Protein AF-A0A495Z8D2-F1 (afdb_monomer_lite)

pLDDT: mean 77.95, std 25.89, range [22.19, 98.75]

Sequence (315 aa):
MNFSSALFRLKMKTNKKCVVMKPLTLNQTEFQRWKRLFLSPSILSGFIIVLLIGSSGCADGIDDIVSLIGGGADSMEVDNKLNEPLIIVHNSCLVPLDPSEAEILADRSLRLKSDELLFDPKERDEHIEEIERILPLIREAYPEIANIPVGRTRTLGQLTLFLEPGLYQTLAEILSTEEEFVTLKTGNAEFDELNSRLKLQGIALNSPPSILTFANLCFPEWVNIDAASDAYSAVEGVQYVDSTVIGDGPDIVTTKEGGRWFFIFRDAWGDCPAGCISQKLFFFTVTGDEVQQIAEDTASTLSPFQKLLLTRPWW

Radius of gyration: 25.75 Å; chains: 1; bounding box: 58×66×82 Å

Foldseek 3Di:
DDDDDDDDDDDDDDDDDDDDDDDDDDDPVNVVVVVVVPPDPPDDDDDDDDDDDDDDDDDDDDDDDDDDDDDDPDDPPPPPPLPDFQKAFEADQPDDPDDDQQLQQLLQQVVLVDLDQFADVVSSVVSSVVCVLAVVLVCVVPVVLVPQGADDFFDFQKKKFFFAPLQLVLVCVQNVDPDRMGRDDSVQPLVSSLCSVQSFHYKYWDDDVDPTTMIMIGGDRRGSVVSSQVSQCPGPGTPHMDRGDQWAAWHKHWYDDPQKIKIKTKHADDPTSVQGPDIDIWIWMDHPSDIDTDDPVRLCPDPRSVSRCVSDDND

Structure (mmCIF, N/CA/C/O backbone):
data_AF-A0A495Z8D2-F1
#
_entry.id   AF-A0A495Z8D2-F1
#
loop_
_atom_site.group_PDB
_atom_site.id
_atom_site.type_symbol
_atom_site.label_atom_id
_atom_site.label_alt_id
_atom_site.label_comp_id
_atom_site.label_asym_id
_atom_site.label_entity_id
_atom_site.label_seq_id
_atom_site.pdbx_PDB_ins_code
_atom_site.Cartn_x
_atom_site.Cartn_y
_atom_site.Cartn_z
_atom_site.occupancy
_atom_site.B_iso_or_equiv
_atom_site.auth_seq_id
_atom_site.auth_comp_id
_atom_site.auth_asym_id
_atom_site.auth_atom_id
_atom_site.pdbx_PDB_model_num
ATOM 1 N N . MET A 1 1 ? 21.242 5.322 55.609 1.00 37.00 1 MET A N 1
ATOM 2 C CA . MET A 1 1 ? 20.034 4.904 54.868 1.00 37.00 1 MET A CA 1
ATOM 3 C C . MET A 1 1 ? 20.410 3.672 54.066 1.00 37.00 1 MET A C 1
ATOM 5 O O . MET A 1 1 ? 21.205 3.789 53.146 1.00 37.00 1 MET A O 1
ATOM 9 N N . ASN A 1 2 ? 19.955 2.496 54.498 1.00 22.84 2 ASN A N 1
ATOM 10 C CA . ASN A 1 2 ? 20.259 1.222 53.844 1.00 22.84 2 ASN A CA 1
ATOM 11 C C . ASN A 1 2 ? 19.185 0.951 52.788 1.00 22.84 2 ASN A C 1
ATOM 13 O O . ASN A 1 2 ? 18.011 0.864 53.138 1.00 22.84 2 ASN A O 1
ATOM 17 N N . PHE A 1 3 ? 19.578 0.809 51.522 1.00 23.64 3 PHE A N 1
ATOM 18 C CA . PHE A 1 3 ? 18.699 0.279 50.483 1.00 23.64 3 PHE A CA 1
ATOM 19 C C . PHE A 1 3 ? 18.791 -1.248 50.495 1.00 23.64 3 PHE A C 1
ATOM 21 O O . PHE A 1 3 ? 19.859 -1.820 50.286 1.00 23.64 3 PHE A O 1
ATOM 28 N N . SER A 1 4 ? 17.664 -1.896 50.781 1.00 22.39 4 SER A N 1
ATOM 29 C CA . SER A 1 4 ? 17.474 -3.334 50.616 1.00 22.39 4 SER A CA 1
ATOM 30 C C . SER A 1 4 ? 17.016 -3.594 49.182 1.00 22.39 4 SER A C 1
ATOM 32 O O . SER A 1 4 ? 16.031 -3.011 48.732 1.00 22.39 4 SER A O 1
ATOM 34 N N . SER A 1 5 ? 17.745 -4.433 48.451 1.00 23.44 5 SER A N 1
ATOM 35 C CA . SER A 1 5 ? 17.349 -4.936 47.138 1.00 23.44 5 SER A CA 1
ATOM 36 C C . SER A 1 5 ? 16.430 -6.148 47.312 1.00 23.44 5 SER A C 1
ATOM 38 O O . SER A 1 5 ? 16.835 -7.190 47.825 1.00 23.44 5 SER A O 1
ATOM 40 N N . ALA A 1 6 ? 15.174 -6.012 46.886 1.00 24.00 6 ALA A N 1
ATOM 41 C CA . ALA A 1 6 ? 14.235 -7.122 46.802 1.00 24.00 6 ALA A CA 1
ATOM 42 C C . ALA A 1 6 ? 14.493 -7.921 45.514 1.00 24.00 6 ALA A C 1
ATOM 44 O O . ALA A 1 6 ? 14.474 -7.373 44.414 1.00 24.00 6 ALA A O 1
ATOM 45 N N . LEU A 1 7 ? 14.739 -9.224 45.657 1.00 22.89 7 LEU A N 1
ATOM 46 C CA . LEU A 1 7 ? 14.900 -10.163 44.551 1.00 22.89 7 LEU A CA 1
ATOM 47 C C . LEU A 1 7 ? 13.543 -10.838 44.283 1.00 22.89 7 LEU A C 1
ATOM 49 O O . LEU A 1 7 ? 13.096 -11.661 45.083 1.00 22.89 7 LEU A O 1
ATOM 53 N N . PHE A 1 8 ? 12.876 -10.507 43.178 1.00 22.27 8 PHE A N 1
ATOM 54 C CA . PHE A 1 8 ? 11.666 -11.217 42.749 1.00 22.27 8 PHE A CA 1
ATOM 55 C C . PHE A 1 8 ? 12.042 -12.531 42.043 1.00 22.27 8 PHE A C 1
ATOM 57 O O . PHE A 1 8 ? 12.828 -12.542 41.098 1.00 22.27 8 PHE A O 1
ATOM 64 N N . ARG A 1 9 ? 11.471 -13.657 42.494 1.00 22.34 9 ARG A N 1
ATOM 65 C CA . ARG A 1 9 ? 11.524 -14.955 41.798 1.00 22.34 9 ARG A CA 1
ATOM 66 C C . ARG A 1 9 ? 10.250 -15.137 40.974 1.00 22.34 9 ARG A C 1
ATOM 68 O O . ARG A 1 9 ? 9.207 -15.460 41.533 1.00 22.34 9 ARG A O 1
ATOM 75 N N . LEU A 1 10 ? 10.351 -15.013 39.654 1.00 22.19 10 LEU A N 1
ATOM 76 C CA . LEU A 1 10 ? 9.333 -15.511 38.726 1.00 22.19 10 LEU A CA 1
ATOM 77 C C . LEU A 1 10 ? 9.517 -17.024 38.542 1.00 22.19 10 LEU A C 1
ATOM 79 O O . LEU A 1 10 ? 10.569 -17.490 38.106 1.00 22.19 10 LEU A O 1
ATOM 83 N N . LYS A 1 11 ? 8.497 -17.808 38.905 1.00 22.81 11 LYS A N 1
ATOM 84 C CA . LYS A 1 11 ? 8.417 -19.246 38.608 1.00 22.81 11 LYS A CA 1
ATOM 85 C C . LYS A 1 11 ? 7.660 -19.407 37.290 1.00 22.81 11 LYS A C 1
ATOM 87 O O . LYS A 1 11 ? 6.435 -19.407 37.291 1.00 22.81 11 LYS A O 1
ATOM 92 N N . MET A 1 12 ? 8.375 -19.565 36.179 1.00 25.12 12 MET A N 1
ATOM 93 C CA . MET A 1 12 ? 7.763 -20.022 34.929 1.00 25.12 12 MET A CA 1
ATOM 94 C C . MET A 1 12 ? 7.802 -21.552 34.866 1.00 25.12 12 MET A C 1
ATOM 96 O O . MET A 1 12 ? 8.858 -22.164 35.022 1.00 25.12 12 MET A O 1
ATOM 100 N N . LYS A 1 13 ? 6.636 -22.177 34.669 1.00 27.64 13 LYS A N 1
ATOM 101 C CA . LYS A 1 13 ? 6.520 -23.584 34.263 1.00 27.64 13 LYS A CA 1
ATOM 102 C C . LYS A 1 13 ? 6.704 -23.631 32.748 1.00 27.64 13 LYS A C 1
ATOM 104 O O . LYS A 1 13 ? 5.806 -23.220 32.026 1.00 27.64 13 LYS A O 1
ATOM 109 N N . THR A 1 14 ? 7.831 -24.144 32.271 1.00 34.56 14 THR A N 1
ATOM 110 C CA . THR A 1 14 ? 8.022 -24.442 30.847 1.00 34.56 14 THR A CA 1
ATOM 111 C C . THR A 1 14 ? 7.906 -25.945 30.605 1.00 34.56 14 THR A C 1
ATOM 113 O O . THR A 1 14 ? 8.492 -26.763 31.317 1.00 34.56 14 THR A O 1
ATOM 116 N N . ASN A 1 15 ? 7.100 -26.311 29.604 1.00 34.69 15 ASN A N 1
ATOM 117 C CA . ASN A 1 15 ? 7.062 -27.659 29.049 1.00 34.69 15 ASN A CA 1
ATOM 118 C C . ASN A 1 15 ? 8.381 -27.939 28.314 1.00 34.69 15 ASN A C 1
ATOM 120 O O . ASN A 1 15 ? 8.938 -27.077 27.637 1.00 34.69 15 ASN A O 1
ATOM 124 N N . LYS A 1 16 ? 8.897 -29.154 28.502 1.00 40.50 16 LYS A N 1
ATOM 125 C CA . LYS A 1 16 ? 10.238 -29.602 28.113 1.00 40.50 16 LYS A CA 1
ATOM 126 C C . LYS A 1 16 ? 10.494 -29.503 26.600 1.00 40.50 16 LYS A C 1
ATOM 128 O O . LYS A 1 16 ? 10.004 -30.348 25.862 1.00 40.50 16 LYS A O 1
ATOM 133 N N . LYS A 1 17 ? 11.363 -28.579 26.178 1.00 30.78 17 LYS A N 1
ATOM 134 C CA . LYS A 1 17 ? 12.329 -28.735 25.069 1.00 30.78 17 LYS A CA 1
ATOM 135 C C . LYS A 1 17 ? 13.547 -27.849 25.372 1.00 30.78 17 LYS A C 1
ATOM 137 O O . LYS A 1 17 ? 13.403 -26.641 25.523 1.00 30.78 17 LYS A O 1
ATOM 142 N N . CYS A 1 18 ? 14.734 -28.444 25.502 1.00 27.34 18 CYS A N 1
ATOM 143 C CA . CYS A 1 18 ? 15.992 -27.705 25.643 1.00 27.34 18 CYS A CA 1
ATOM 144 C C . CYS A 1 18 ? 16.534 -27.365 24.251 1.00 27.34 18 CYS A C 1
ATOM 146 O O . CYS A 1 18 ? 16.861 -28.270 23.488 1.00 27.34 18 CYS A O 1
ATOM 148 N N . VAL A 1 19 ? 16.661 -26.076 23.935 1.00 30.12 19 VAL A N 1
ATOM 149 C CA . VAL A 1 19 ? 17.438 -25.597 22.784 1.00 30.12 19 VAL A CA 1
ATOM 150 C C . VAL A 1 19 ? 18.835 -25.250 23.293 1.00 30.12 19 VAL A C 1
ATOM 152 O O . VAL A 1 19 ? 18.991 -24.360 24.128 1.00 30.12 19 VAL A O 1
ATOM 155 N N . VAL A 1 20 ? 19.857 -25.969 22.827 1.00 27.53 20 VAL A N 1
ATOM 156 C CA . VAL A 1 20 ? 21.259 -25.639 23.114 1.00 27.53 20 VAL A CA 1
ATOM 157 C C . VAL A 1 20 ? 21.688 -24.543 22.140 1.00 27.53 20 VAL A C 1
ATOM 159 O O . VAL A 1 20 ? 21.965 -24.819 20.976 1.00 27.53 20 VAL A O 1
ATOM 162 N N . MET A 1 21 ? 21.734 -23.293 22.600 1.00 27.78 21 MET A N 1
ATOM 163 C CA . MET A 1 21 ? 22.354 -22.207 21.837 1.00 27.78 21 MET A CA 1
ATOM 164 C C . MET A 1 21 ? 23.869 -22.199 22.068 1.00 27.78 21 MET A C 1
ATOM 166 O O . MET A 1 21 ? 24.335 -22.321 23.203 1.00 27.78 21 MET A O 1
ATOM 170 N N . LYS A 1 22 ? 24.649 -22.057 20.987 1.00 27.56 22 LYS A N 1
ATOM 171 C CA . LYS A 1 22 ? 26.105 -21.866 21.069 1.00 27.56 22 LYS A CA 1
ATOM 172 C C . LYS A 1 22 ? 26.412 -20.560 21.821 1.00 27.56 22 LYS A C 1
ATOM 174 O O . LYS A 1 22 ? 25.799 -19.541 21.508 1.00 27.56 22 LYS A O 1
ATOM 179 N N . PRO A 1 23 ? 27.364 -20.549 22.770 1.00 32.12 23 PRO A N 1
ATOM 180 C CA . PRO A 1 23 ? 27.757 -19.320 23.445 1.00 32.12 23 PRO A CA 1
ATOM 181 C C . PRO A 1 23 ? 28.446 -18.370 22.458 1.00 32.12 23 PRO A C 1
ATOM 183 O O . PRO A 1 23 ? 29.453 -18.718 21.843 1.00 32.12 23 PRO A O 1
ATOM 186 N N . LEU A 1 24 ? 27.910 -17.155 22.332 1.00 33.00 24 LEU A N 1
ATOM 187 C CA . LEU A 1 24 ? 28.601 -16.028 21.712 1.00 33.00 24 LEU A CA 1
ATOM 188 C C . LEU A 1 24 ? 29.707 -15.559 22.664 1.00 33.00 24 LEU A C 1
ATOM 190 O O . LEU A 1 24 ? 29.443 -14.961 23.706 1.00 33.00 24 LEU A O 1
ATOM 194 N N . THR A 1 25 ? 30.961 -15.835 22.319 1.00 40.16 25 THR A N 1
ATOM 195 C CA . THR A 1 25 ? 32.118 -15.234 22.987 1.00 40.16 25 THR A CA 1
ATOM 196 C C . THR A 1 25 ? 32.330 -13.822 22.447 1.00 40.16 25 THR A C 1
ATOM 198 O O . THR A 1 25 ? 33.011 -13.643 21.441 1.00 40.16 25 THR A O 1
ATOM 201 N N . LEU A 1 26 ? 31.752 -12.820 23.110 1.00 44.72 26 LEU A N 1
ATOM 202 C CA . LEU A 1 26 ? 32.136 -11.419 22.916 1.00 44.72 26 LEU A CA 1
ATOM 203 C C . LEU A 1 26 ? 33.509 -11.192 23.552 1.00 44.72 26 LEU A C 1
ATOM 205 O O . LEU A 1 26 ? 33.718 -11.517 24.726 1.00 44.72 26 LEU A O 1
ATOM 209 N N . ASN A 1 27 ? 34.453 -10.633 22.794 1.00 60.81 27 ASN A N 1
ATOM 210 C CA . ASN A 1 27 ? 35.755 -10.297 23.360 1.00 60.81 27 ASN A CA 1
ATOM 211 C C . ASN A 1 27 ? 35.640 -9.049 24.264 1.00 60.81 27 ASN A C 1
ATOM 213 O O . ASN A 1 27 ? 34.723 -8.230 24.152 1.00 60.81 27 ASN A O 1
ATOM 217 N N . GLN A 1 28 ? 36.596 -8.893 25.180 1.00 49.34 28 GLN A N 1
ATOM 218 C CA . GLN A 1 28 ? 36.589 -7.842 26.203 1.00 49.34 28 GLN A CA 1
ATOM 219 C C . GLN A 1 28 ? 36.556 -6.413 25.618 1.00 49.34 28 GLN A C 1
ATOM 221 O O . GLN A 1 28 ? 36.071 -5.488 26.268 1.00 49.34 28 GLN A O 1
ATOM 226 N N . THR A 1 29 ? 37.031 -6.225 24.386 1.00 55.78 29 THR A N 1
ATOM 227 C CA . THR A 1 29 ? 37.024 -4.961 23.641 1.00 55.78 29 THR A CA 1
ATOM 228 C C . THR A 1 29 ? 35.629 -4.614 23.114 1.00 55.78 29 THR A C 1
ATOM 230 O O . THR A 1 29 ? 35.218 -3.456 23.207 1.00 55.78 29 THR A O 1
ATOM 233 N N . GLU A 1 30 ? 34.859 -5.596 22.638 1.00 54.97 30 GLU A N 1
ATOM 234 C CA . GLU A 1 30 ? 33.468 -5.384 22.211 1.00 54.97 30 GLU A CA 1
ATOM 235 C C . GLU A 1 30 ? 32.569 -5.050 23.404 1.00 54.97 30 GLU A C 1
ATOM 237 O O . GLU A 1 30 ? 31.782 -4.104 23.340 1.00 54.97 30 GLU A O 1
ATOM 242 N N . PHE A 1 31 ? 32.774 -5.718 24.543 1.00 62.16 31 PHE A N 1
ATOM 243 C CA . PHE A 1 31 ? 32.059 -5.407 25.783 1.00 62.16 31 PHE A CA 1
ATOM 244 C C . PHE A 1 31 ? 32.270 -3.950 26.239 1.00 62.16 31 PHE A C 1
ATOM 246 O O . PHE A 1 31 ? 31.323 -3.268 26.638 1.00 62.16 31 PHE A O 1
ATOM 253 N N . GLN A 1 32 ? 33.497 -3.425 26.133 1.00 57.28 32 GLN A N 1
ATOM 254 C CA . GLN A 1 32 ? 33.785 -2.027 26.484 1.00 57.28 32 GLN A CA 1
ATOM 255 C C . GLN A 1 32 ? 33.214 -1.021 25.473 1.00 57.28 32 GLN A C 1
ATOM 257 O O . GLN A 1 32 ? 32.899 0.108 25.856 1.00 57.28 32 GLN A O 1
ATOM 262 N N . ARG A 1 33 ? 33.042 -1.414 24.203 1.00 57.81 33 ARG A N 1
ATOM 263 C CA . ARG A 1 33 ? 32.404 -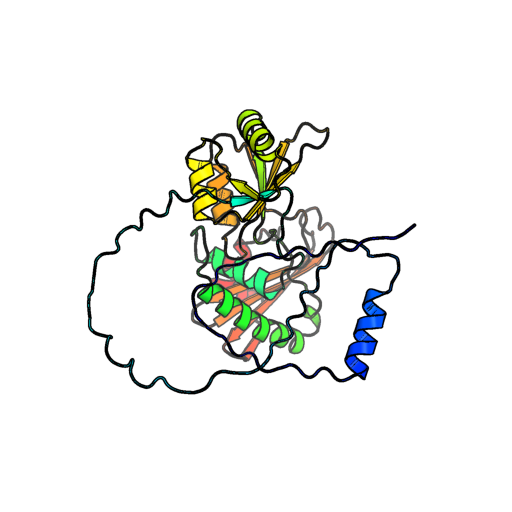0.581 23.170 1.00 57.81 33 ARG A CA 1
ATOM 264 C C . ARG A 1 33 ? 30.912 -0.397 23.455 1.00 57.81 33 ARG A C 1
ATOM 266 O O . ARG A 1 33 ? 30.430 0.733 23.446 1.00 57.81 33 ARG A O 1
ATOM 273 N N . TRP A 1 34 ? 30.221 -1.476 23.818 1.00 58.34 34 TRP A N 1
ATOM 274 C CA . TRP A 1 34 ? 28.813 -1.436 24.225 1.00 58.34 34 TRP A CA 1
ATOM 275 C C . TRP A 1 34 ? 28.598 -0.652 25.524 1.00 58.34 34 TRP A C 1
ATOM 277 O O . TRP A 1 34 ? 27.671 0.148 25.623 1.00 58.34 34 TRP A O 1
ATOM 287 N N . LYS A 1 35 ? 29.516 -0.772 26.491 1.00 52.06 35 LYS A N 1
ATOM 288 C CA . LYS A 1 35 ? 29.447 -0.025 27.757 1.00 52.06 35 LYS A CA 1
ATOM 289 C C . LYS A 1 35 ? 29.498 1.501 27.576 1.00 52.06 35 LYS A C 1
ATOM 291 O O . LYS A 1 35 ? 28.941 2.221 28.399 1.00 52.06 35 LYS A O 1
ATOM 296 N N . ARG A 1 36 ? 30.136 2.007 26.510 1.00 52.50 36 ARG A N 1
ATOM 297 C CA . ARG A 1 36 ? 30.161 3.450 26.193 1.00 52.50 36 ARG A CA 1
ATOM 298 C C . ARG A 1 36 ? 28.886 3.948 25.515 1.00 52.50 36 ARG A C 1
ATOM 300 O O . ARG A 1 36 ? 28.553 5.112 25.693 1.00 52.50 36 ARG A O 1
ATOM 307 N N . LEU A 1 37 ? 28.174 3.091 24.782 1.00 48.84 37 LEU A N 1
ATOM 308 C CA . LEU A 1 37 ? 26.916 3.458 24.120 1.00 48.84 37 LEU A CA 1
ATOM 309 C C . LEU A 1 37 ? 25.755 3.627 25.114 1.00 48.84 37 LEU A C 1
ATOM 311 O O . LEU A 1 37 ? 24.866 4.434 24.874 1.00 48.84 37 LEU A O 1
ATOM 315 N N . PHE A 1 38 ? 25.801 2.945 26.264 1.00 46.81 38 PHE A N 1
ATOM 316 C CA . PHE A 1 38 ? 24.709 2.934 27.249 1.00 46.81 38 PHE A CA 1
ATOM 317 C C . PHE A 1 38 ? 24.912 3.828 28.484 1.00 46.81 38 PHE A C 1
ATOM 319 O O . PHE A 1 38 ? 24.114 3.776 29.414 1.00 46.81 38 PHE A O 1
ATOM 326 N N . LEU A 1 39 ? 25.962 4.655 28.519 1.00 41.16 39 LEU A N 1
ATOM 327 C CA . LEU A 1 39 ? 26.225 5.590 29.628 1.00 41.16 39 LEU A CA 1
ATOM 328 C C . LEU A 1 39 ? 26.112 7.068 29.214 1.00 41.16 39 LEU A C 1
ATOM 330 O O . LEU A 1 39 ? 26.679 7.940 29.870 1.00 41.16 39 LEU A O 1
ATOM 334 N N . SER A 1 40 ? 25.359 7.367 28.150 1.00 38.91 40 SER A N 1
ATOM 335 C CA . SER A 1 40 ? 24.891 8.733 27.895 1.00 38.91 40 SER A CA 1
ATOM 336 C C . SER A 1 40 ? 23.769 9.076 28.892 1.00 38.91 40 SER A C 1
ATOM 338 O O . SER A 1 40 ? 22.781 8.343 28.947 1.00 38.91 40 SER A O 1
ATOM 340 N N . PRO A 1 41 ? 23.870 10.163 29.678 1.00 36.53 41 PRO A N 1
ATOM 341 C CA . PRO A 1 41 ? 22.924 10.480 30.754 1.00 36.53 41 PRO A CA 1
ATOM 342 C C . PRO A 1 41 ? 21.531 10.951 30.281 1.00 36.53 41 PRO A C 1
ATOM 344 O O . PRO A 1 41 ? 20.758 11.456 31.089 1.00 36.53 41 PRO A O 1
ATOM 347 N N . SER A 1 42 ? 21.186 10.788 29.000 1.00 40.88 42 SER A N 1
ATOM 348 C CA . SER A 1 42 ? 19.938 11.296 28.408 1.00 40.88 42 SER A CA 1
ATOM 349 C C . SER A 1 42 ? 18.889 10.227 28.081 1.00 40.88 42 SER A C 1
ATOM 351 O O . SER A 1 42 ? 17.808 10.585 27.631 1.00 40.88 42 SER A O 1
ATOM 353 N N . ILE A 1 43 ? 19.170 8.934 28.276 1.00 43.59 43 ILE A N 1
ATOM 354 C CA . ILE A 1 43 ? 18.219 7.857 27.953 1.00 43.59 43 ILE A CA 1
ATOM 355 C C . ILE A 1 43 ? 18.165 6.887 29.132 1.00 43.59 43 ILE A C 1
ATOM 357 O O . ILE A 1 43 ? 18.946 5.945 29.233 1.00 43.59 43 ILE A O 1
ATOM 361 N N . LEU A 1 44 ? 17.248 7.150 30.059 1.00 35.97 44 LEU A N 1
ATOM 362 C CA . LEU A 1 44 ? 16.908 6.243 31.152 1.00 35.97 44 LEU A CA 1
ATOM 363 C C . LEU A 1 44 ? 15.400 6.008 31.113 1.00 35.97 44 LEU A C 1
ATOM 365 O O . LEU A 1 44 ? 14.615 6.632 31.820 1.00 35.97 44 LEU A O 1
ATOM 369 N N . SER A 1 45 ? 14.998 5.098 30.232 1.00 31.92 45 SER A N 1
ATOM 370 C CA . SER A 1 45 ? 13.677 4.476 30.244 1.00 31.92 45 SER A CA 1
ATOM 371 C C . SER A 1 45 ? 13.854 3.008 29.854 1.00 31.92 45 SER A C 1
ATOM 373 O O . SER A 1 45 ? 14.228 2.700 28.731 1.00 31.92 45 SER A O 1
ATOM 375 N N . GLY A 1 46 ? 13.692 2.138 30.854 1.00 36.47 46 GLY A N 1
ATOM 376 C CA . GLY A 1 46 ? 13.414 0.700 30.770 1.00 36.47 46 GLY A CA 1
ATOM 377 C C . GLY A 1 46 ? 14.102 -0.141 29.691 1.00 36.47 46 GLY A C 1
ATOM 378 O O . GLY A 1 46 ? 13.483 -0.457 28.687 1.00 36.47 46 GLY A O 1
ATOM 379 N N . PHE A 1 47 ? 15.294 -0.671 29.978 1.00 29.02 47 PHE A N 1
ATOM 380 C CA . PHE A 1 47 ? 15.750 -1.923 29.360 1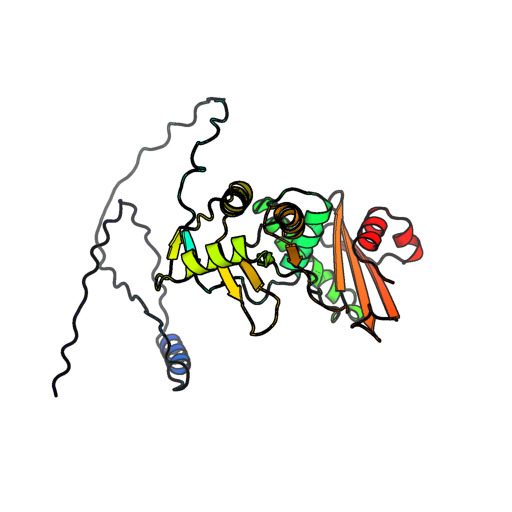.00 29.02 47 PHE A CA 1
ATOM 381 C C . PHE A 1 47 ? 16.148 -2.919 30.452 1.00 29.02 47 PHE A C 1
ATOM 383 O O . PHE A 1 47 ? 17.115 -2.711 31.186 1.00 29.02 47 PHE A O 1
ATOM 390 N N . ILE A 1 48 ? 15.388 -4.010 30.572 1.00 33.69 48 ILE A N 1
ATOM 391 C CA . ILE A 1 48 ? 15.743 -5.164 31.403 1.00 33.69 48 ILE A CA 1
ATOM 392 C C . ILE A 1 48 ? 16.617 -6.085 30.548 1.00 33.69 48 ILE A C 1
ATOM 394 O O . ILE A 1 48 ? 16.127 -6.772 29.657 1.00 33.69 48 ILE A O 1
ATOM 398 N N . ILE A 1 49 ? 17.923 -6.113 30.821 1.00 33.97 49 ILE A N 1
ATOM 399 C CA . ILE A 1 49 ? 18.828 -7.118 30.251 1.00 33.97 49 ILE A CA 1
ATOM 400 C C . ILE A 1 49 ? 18.736 -8.376 31.121 1.00 33.97 49 ILE A C 1
ATOM 402 O O . ILE A 1 49 ? 19.214 -8.392 32.257 1.00 33.97 49 ILE A O 1
ATOM 406 N N . VAL A 1 50 ? 18.130 -9.441 30.593 1.00 31.12 50 VAL A N 1
ATOM 407 C CA . VAL A 1 50 ? 18.122 -10.762 31.238 1.00 31.12 50 VAL A CA 1
ATOM 408 C C . VAL A 1 50 ? 19.401 -11.504 30.851 1.00 31.12 50 VAL A C 1
ATOM 410 O O . VAL A 1 50 ? 19.549 -11.977 29.728 1.00 31.12 50 VAL A O 1
ATOM 413 N N . LEU A 1 51 ? 20.340 -11.607 31.791 1.00 27.70 51 LEU A N 1
ATOM 414 C CA . LEU A 1 51 ? 21.579 -12.367 31.628 1.00 27.70 51 LEU A CA 1
ATOM 415 C C . LEU A 1 51 ? 21.366 -13.793 32.165 1.00 27.70 51 LEU A C 1
ATOM 417 O O . LEU A 1 51 ? 21.284 -14.002 33.375 1.00 27.70 51 LEU A O 1
ATOM 421 N N . LEU A 1 52 ? 21.249 -14.779 31.271 1.00 29.70 52 LEU A N 1
ATOM 422 C CA . LEU A 1 52 ? 21.154 -16.197 31.636 1.00 29.70 52 LEU A CA 1
ATOM 423 C C . LEU A 1 52 ? 22.557 -16.813 31.700 1.00 29.70 52 LEU A C 1
ATOM 425 O O . LEU A 1 52 ? 23.216 -16.993 30.680 1.00 29.70 52 LEU A O 1
ATOM 429 N N . ILE A 1 53 ? 23.007 -17.161 32.906 1.00 32.91 53 ILE A N 1
ATOM 430 C CA . ILE A 1 53 ? 24.215 -17.967 33.124 1.00 32.91 53 ILE A CA 1
ATOM 431 C C . ILE A 1 53 ? 23.769 -19.430 33.218 1.00 32.91 53 ILE A C 1
ATOM 433 O O . ILE A 1 53 ? 23.172 -19.837 34.213 1.00 32.91 53 ILE A O 1
ATOM 437 N N . GLY A 1 54 ? 24.015 -20.215 32.167 1.00 31.19 54 GLY A N 1
ATOM 438 C CA . GLY A 1 54 ? 23.723 -21.649 32.146 1.00 31.19 54 GLY A CA 1
ATOM 439 C C . GLY A 1 54 ? 24.883 -22.472 32.709 1.00 31.19 54 GLY A C 1
ATOM 440 O O . GLY A 1 54 ? 25.991 -22.416 32.181 1.00 31.19 54 GLY A O 1
ATOM 441 N N . SER A 1 55 ? 24.630 -23.260 33.756 1.00 32.84 55 SER A N 1
ATOM 442 C CA . SER A 1 55 ? 25.517 -24.343 34.202 1.00 32.84 55 SER A CA 1
ATOM 443 C C . SER A 1 55 ? 25.244 -25.613 33.392 1.00 32.84 55 SER A C 1
ATOM 445 O O . SER A 1 55 ? 24.090 -26.013 33.236 1.00 32.84 55 SER A O 1
ATOM 447 N N . SER A 1 56 ? 26.302 -26.238 32.881 1.00 31.58 56 SER A N 1
ATOM 448 C CA . SER A 1 56 ? 26.267 -27.423 32.026 1.00 31.58 56 SER A CA 1
ATOM 449 C C . SER A 1 56 ? 25.984 -28.713 32.801 1.00 31.58 56 SER A C 1
ATOM 451 O O . SER A 1 56 ? 26.565 -28.970 33.853 1.00 31.58 56 SER A O 1
ATOM 453 N N . GLY A 1 57 ? 25.130 -29.561 32.229 1.00 36.97 57 GLY A N 1
ATOM 454 C CA . GLY A 1 57 ? 24.969 -30.951 32.642 1.00 36.97 57 GLY A CA 1
ATOM 455 C C . GLY A 1 57 ? 23.671 -31.552 32.119 1.00 36.97 57 GLY A C 1
ATOM 456 O O . GLY A 1 57 ? 22.616 -31.227 32.644 1.00 36.97 57 GLY A O 1
ATOM 457 N N . CYS A 1 58 ? 23.762 -32.394 31.085 1.00 33.56 58 CYS A N 1
ATOM 458 C CA . CYS A 1 58 ? 22.948 -33.603 30.893 1.00 33.56 58 CYS A CA 1
ATOM 459 C C . CYS A 1 58 ? 23.428 -34.352 29.640 1.00 33.56 58 CYS A C 1
ATOM 461 O O . CYS A 1 58 ? 23.634 -33.749 28.588 1.00 33.56 58 CYS A O 1
ATOM 463 N N . ALA A 1 59 ? 23.625 -35.655 29.813 1.00 37.66 59 ALA A N 1
ATOM 464 C CA . ALA A 1 59 ? 24.106 -36.622 28.839 1.00 37.66 59 ALA A CA 1
ATOM 465 C C . ALA A 1 59 ? 22.944 -37.408 28.194 1.00 37.66 59 ALA A C 1
ATOM 467 O O . ALA A 1 59 ? 21.880 -37.536 28.797 1.00 37.66 59 ALA A O 1
ATOM 468 N N . ASP A 1 60 ? 23.237 -37.916 26.995 1.00 37.81 60 ASP A N 1
ATOM 469 C CA . ASP A 1 60 ? 22.770 -39.122 26.293 1.00 37.81 60 ASP A CA 1
ATOM 470 C C . ASP A 1 60 ? 21.274 -39.403 26.032 1.00 37.81 60 ASP A C 1
ATOM 472 O O . ASP A 1 60 ? 20.481 -39.658 26.935 1.00 37.81 60 ASP A O 1
ATOM 476 N N . GLY A 1 61 ? 20.971 -39.539 24.728 1.00 35.94 61 GLY A N 1
ATOM 477 C CA . GLY A 1 61 ? 20.173 -40.647 24.181 1.00 35.94 61 GLY A CA 1
ATOM 478 C C . GLY A 1 61 ? 18.789 -40.305 23.625 1.00 35.94 61 GLY A C 1
ATOM 479 O O . GLY A 1 61 ? 1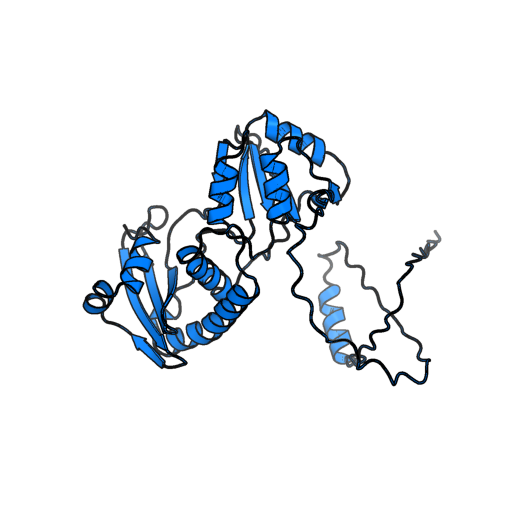7.843 -40.266 24.402 1.00 35.94 61 GLY A O 1
ATOM 480 N N . ILE A 1 62 ? 18.654 -40.173 22.293 1.00 31.50 62 ILE A N 1
ATOM 481 C CA . ILE A 1 62 ? 17.414 -40.473 21.539 1.00 31.50 62 ILE A CA 1
ATOM 482 C C . ILE A 1 62 ? 17.796 -40.967 20.129 1.00 31.50 62 ILE A C 1
ATOM 484 O O . ILE A 1 62 ? 18.076 -40.160 19.246 1.00 31.50 62 ILE A O 1
ATOM 488 N N . ASP A 1 63 ? 17.779 -42.288 19.947 1.00 36.75 63 ASP A N 1
ATOM 489 C CA . ASP A 1 63 ? 17.375 -42.931 18.690 1.00 36.75 63 ASP A CA 1
ATOM 490 C C . ASP A 1 63 ? 15.860 -43.224 18.783 1.00 36.75 63 ASP A C 1
ATOM 492 O O . ASP A 1 63 ? 15.314 -43.283 19.885 1.00 36.75 63 ASP A O 1
ATOM 496 N N . ASP A 1 64 ? 15.206 -43.410 17.634 1.00 38.28 64 ASP A N 1
ATOM 497 C CA . ASP A 1 64 ? 13.785 -43.763 17.425 1.00 38.28 64 ASP A CA 1
ATOM 498 C C . ASP A 1 64 ? 12.734 -42.645 17.501 1.00 38.28 64 ASP A C 1
ATOM 500 O O . ASP A 1 64 ? 11.978 -42.588 18.462 1.00 38.28 64 ASP A O 1
ATOM 504 N N . ILE A 1 65 ? 12.571 -41.863 16.417 1.00 32.28 65 ILE A N 1
ATOM 505 C CA . ILE A 1 65 ? 11.243 -41.481 15.869 1.00 32.28 65 ILE A CA 1
ATOM 506 C C . ILE A 1 65 ? 11.363 -41.269 14.341 1.00 32.28 65 ILE A C 1
ATOM 508 O O . ILE A 1 65 ? 11.451 -40.140 13.863 1.00 32.28 65 ILE A O 1
ATOM 512 N N . VAL A 1 66 ? 11.349 -42.349 13.551 1.00 35.81 66 VAL A N 1
ATOM 513 C CA . VAL A 1 66 ? 11.068 -42.297 12.098 1.00 35.81 66 VAL A CA 1
ATOM 514 C C . VAL A 1 66 ? 10.093 -43.419 11.746 1.00 35.81 66 VAL A C 1
ATOM 516 O O . VAL A 1 66 ? 10.464 -44.454 11.207 1.00 35.81 66 VAL A O 1
ATOM 519 N N . SER A 1 67 ? 8.821 -43.216 12.078 1.00 36.75 67 SER A N 1
ATOM 520 C CA . SER A 1 67 ? 7.705 -43.960 11.486 1.00 36.75 67 SER A CA 1
ATOM 521 C C . SER A 1 67 ? 6.401 -43.266 11.865 1.00 36.75 67 SER A C 1
ATOM 523 O O . SER A 1 67 ? 5.879 -43.545 12.937 1.00 36.75 67 SER A O 1
ATOM 525 N N . LEU A 1 68 ? 5.919 -42.329 11.042 1.00 32.22 68 LEU A N 1
ATOM 526 C CA . LEU A 1 68 ? 4.516 -41.872 10.995 1.00 32.22 68 LEU A CA 1
ATOM 527 C C . LEU A 1 68 ? 4.369 -40.790 9.909 1.00 32.22 68 LEU A C 1
ATOM 529 O O . LEU A 1 68 ? 4.140 -39.620 10.188 1.00 32.22 68 LEU A O 1
ATOM 533 N N . ILE A 1 69 ? 4.528 -41.186 8.644 1.00 33.31 69 ILE A N 1
ATOM 534 C CA . ILE A 1 69 ? 3.961 -40.440 7.513 1.00 33.31 69 ILE A CA 1
ATOM 535 C C . ILE A 1 69 ? 3.205 -41.464 6.673 1.00 33.31 69 ILE A C 1
ATOM 537 O O . ILE A 1 69 ? 3.794 -42.228 5.912 1.00 33.31 69 ILE A O 1
ATOM 541 N N . GLY A 1 70 ? 1.895 -41.516 6.885 1.00 33.59 70 GLY A N 1
ATOM 542 C CA . GLY A 1 70 ? 0.970 -42.376 6.164 1.00 33.59 70 GLY A CA 1
ATOM 543 C C . GLY A 1 70 ? -0.405 -41.720 6.107 1.00 33.59 70 GLY A C 1
ATOM 544 O O . GLY A 1 70 ? -1.129 -41.762 7.089 1.00 33.59 70 GLY A O 1
ATOM 545 N N . GLY A 1 71 ? -0.678 -41.097 4.957 1.00 41.44 71 GLY A N 1
ATOM 546 C CA . GLY A 1 71 ? -1.968 -40.846 4.299 1.00 41.44 71 GLY A CA 1
ATOM 547 C C . GLY A 1 71 ? -3.246 -40.626 5.115 1.00 41.44 71 GLY A C 1
ATOM 548 O O . GLY A 1 71 ? -3.755 -41.542 5.748 1.00 41.44 71 GLY A O 1
ATOM 549 N N . GLY A 1 72 ? -3.865 -39.463 4.903 1.00 33.09 72 GLY A N 1
ATOM 550 C CA . GLY A 1 72 ? -5.279 -39.218 5.185 1.00 33.09 72 GLY A CA 1
ATOM 551 C C . GLY A 1 72 ? -5.710 -37.880 4.592 1.00 33.09 72 GLY A C 1
ATOM 552 O O . GLY A 1 72 ? -5.294 -36.834 5.075 1.00 33.09 72 GLY A O 1
ATOM 553 N N . ALA A 1 73 ? -6.478 -37.916 3.502 1.00 46.69 73 ALA A N 1
ATOM 554 C CA . ALA A 1 73 ? -7.169 -36.752 2.964 1.00 46.69 73 ALA A CA 1
ATOM 555 C C . ALA A 1 73 ? -8.451 -36.553 3.782 1.00 46.69 73 ALA A C 1
ATOM 557 O O . ALA A 1 73 ? -9.489 -37.110 3.432 1.00 46.69 73 ALA A O 1
ATOM 558 N N . ASP A 1 74 ? -8.347 -35.813 4.884 1.00 40.38 74 ASP A N 1
ATOM 559 C CA . ASP A 1 74 ? -9.493 -35.430 5.705 1.00 40.38 74 ASP A CA 1
ATOM 560 C C . ASP A 1 74 ? -9.924 -33.995 5.393 1.00 40.38 74 ASP A C 1
ATOM 562 O O . ASP A 1 74 ? -9.117 -33.088 5.181 1.00 40.38 74 ASP A O 1
ATOM 566 N N . SER A 1 75 ? -11.242 -33.836 5.329 1.00 43.31 75 SER A N 1
ATOM 567 C CA . SER A 1 75 ? -11.982 -32.584 5.227 1.00 43.31 75 SER A CA 1
ATOM 568 C C . SER A 1 75 ? -11.400 -31.490 6.122 1.00 43.31 75 SER A C 1
ATOM 570 O O . SER A 1 75 ? -11.179 -31.732 7.306 1.00 43.31 75 SER A O 1
ATOM 572 N N . MET A 1 76 ? -11.234 -30.278 5.577 1.00 37.47 76 MET A N 1
ATOM 573 C CA . MET A 1 76 ? -11.007 -29.063 6.367 1.00 37.47 76 MET A CA 1
ATOM 574 C C . MET A 1 76 ? -12.158 -28.898 7.370 1.00 37.47 76 MET A C 1
ATOM 576 O O . MET A 1 76 ? -13.216 -28.367 7.031 1.00 37.47 76 MET A O 1
ATOM 580 N N . GLU A 1 77 ? -11.962 -29.365 8.603 1.00 41.28 77 GLU A N 1
ATOM 581 C CA . GLU A 1 77 ? -12.685 -28.838 9.754 1.00 41.28 77 GLU A CA 1
ATOM 582 C C . GLU A 1 77 ? -12.411 -27.334 9.787 1.00 41.28 77 GLU A C 1
ATOM 584 O O . GLU A 1 77 ? -11.264 -26.897 9.903 1.00 41.28 77 GLU A O 1
ATOM 589 N N . VAL A 1 78 ? -13.466 -26.534 9.626 1.00 47.06 78 VAL A N 1
ATOM 590 C CA . VAL A 1 78 ? -13.414 -25.097 9.889 1.00 47.06 78 VAL A CA 1
ATOM 591 C C . VAL A 1 78 ? -13.178 -24.958 11.390 1.00 47.06 78 VAL A C 1
ATOM 593 O O . VAL A 1 78 ? -14.096 -25.097 12.196 1.00 47.06 78 VAL A O 1
ATOM 596 N N . ASP A 1 79 ? -11.906 -24.803 11.749 1.00 46.00 79 ASP A N 1
ATOM 597 C CA . ASP A 1 79 ? -11.408 -24.726 13.116 1.00 46.00 79 ASP A CA 1
ATOM 598 C C . ASP A 1 79 ? -12.159 -23.590 13.835 1.00 46.00 79 ASP A C 1
ATOM 600 O O . ASP A 1 79 ? -12.022 -22.413 13.498 1.00 46.00 79 ASP A O 1
ATOM 604 N N . ASN A 1 80 ? -12.994 -23.939 14.817 1.00 51.62 80 ASN A N 1
ATOM 605 C CA . ASN A 1 80 ? -13.904 -23.039 15.546 1.00 51.62 80 ASN A CA 1
ATOM 606 C C . ASN A 1 80 ? -13.154 -22.072 16.504 1.00 51.62 80 ASN A C 1
ATOM 608 O O . ASN A 1 80 ? -13.692 -21.625 17.520 1.00 51.62 80 ASN A O 1
ATOM 612 N N . LYS A 1 81 ? -11.885 -21.763 16.200 1.00 55.00 81 LYS A N 1
ATOM 613 C CA . LYS A 1 81 ? -10.962 -20.918 16.976 1.00 55.00 81 LYS A CA 1
ATOM 614 C C . LYS A 1 81 ? -11.228 -19.416 16.862 1.00 55.00 81 LYS A C 1
ATOM 616 O O . LYS A 1 81 ? -10.554 -18.637 17.522 1.00 55.00 81 LYS A O 1
ATOM 621 N N . LEU A 1 82 ? -12.243 -19.002 16.104 1.00 56.38 82 LEU A N 1
ATOM 622 C CA . LEU A 1 82 ? -12.663 -17.598 15.974 1.00 56.38 82 LEU A CA 1
ATOM 623 C C . LEU A 1 82 ? -13.173 -16.955 17.280 1.00 56.38 82 LEU A C 1
ATOM 625 O O . LEU A 1 82 ? -13.432 -15.758 17.301 1.00 56.38 82 LEU A O 1
ATOM 629 N N . ASN A 1 83 ? -13.300 -17.720 18.368 1.00 60.50 83 ASN A N 1
ATOM 630 C CA . ASN A 1 83 ? -13.814 -17.234 19.651 1.00 60.50 83 ASN A CA 1
ATOM 631 C C . ASN A 1 83 ? -12.734 -16.890 20.688 1.00 60.50 83 ASN A C 1
ATOM 633 O O . ASN A 1 83 ? -13.085 -16.576 21.830 1.00 60.50 83 ASN A O 1
ATOM 637 N N . GLU A 1 84 ? -11.443 -16.974 20.356 1.00 71.00 84 GLU A N 1
ATOM 638 C CA . GLU A 1 84 ? -10.420 -16.494 21.287 1.00 71.00 84 GLU A CA 1
ATOM 639 C C . GLU A 1 84 ? -10.483 -14.958 21.392 1.00 71.00 84 GLU A C 1
ATOM 641 O O . GLU A 1 84 ? -10.589 -14.275 20.371 1.00 71.00 84 GLU A O 1
ATOM 646 N N . PRO A 1 85 ? -10.468 -14.394 22.614 1.00 74.12 85 PRO A N 1
ATOM 647 C CA . PRO A 1 85 ? -10.493 -12.951 22.800 1.00 74.12 85 PRO A CA 1
ATOM 648 C C . PRO A 1 85 ? -9.258 -12.321 22.154 1.00 74.12 85 PRO A C 1
ATOM 650 O O . PRO A 1 85 ? -8.128 -12.712 22.447 1.00 74.12 85 PRO A O 1
ATOM 653 N N . LEU A 1 86 ? -9.476 -11.328 21.294 1.00 83.25 86 LEU A N 1
ATOM 654 C CA . LEU A 1 86 ? -8.398 -10.582 20.662 1.00 83.25 86 LEU A CA 1
ATOM 655 C C . LEU A 1 86 ? -7.733 -9.673 21.695 1.00 83.25 86 LEU A C 1
ATOM 657 O O . LEU A 1 86 ? -8.348 -8.723 22.180 1.00 83.25 86 LEU A O 1
ATOM 661 N N . ILE A 1 87 ? -6.485 -9.981 22.037 1.00 80.31 87 ILE A N 1
ATOM 662 C CA . ILE A 1 87 ? -5.679 -9.191 22.968 1.00 80.31 87 ILE A CA 1
ATOM 663 C C . ILE A 1 87 ? -4.801 -8.245 22.157 1.00 80.31 87 ILE A C 1
ATOM 665 O O . ILE A 1 87 ? -4.006 -8.698 21.335 1.00 80.31 87 ILE A O 1
ATOM 669 N N . ILE A 1 88 ? -4.919 -6.947 22.420 1.00 85.69 88 ILE A N 1
ATOM 670 C CA . ILE A 1 88 ? -4.167 -5.905 21.714 1.00 85.69 88 ILE A CA 1
ATOM 671 C C . ILE A 1 88 ? -3.355 -5.056 22.682 1.00 85.69 88 ILE A C 1
ATOM 673 O O . ILE A 1 88 ? -3.686 -4.971 23.866 1.00 85.69 88 ILE A O 1
ATOM 677 N N . VAL A 1 89 ? -2.322 -4.394 22.164 1.00 80.06 89 VAL A N 1
ATOM 678 C CA . VAL A 1 89 ? -1.550 -3.407 22.920 1.00 80.06 89 VAL A CA 1
ATOM 679 C C . VAL A 1 89 ? -2.250 -2.050 22.863 1.00 80.06 89 VAL A C 1
ATOM 681 O O . VAL A 1 89 ? -2.532 -1.516 21.786 1.00 80.06 89 VAL A O 1
ATOM 684 N N . HIS A 1 90 ? -2.519 -1.476 24.029 1.00 73.38 90 HIS A N 1
ATOM 685 C CA . HIS A 1 90 ? -3.146 -0.166 24.161 1.00 73.38 90 HIS A CA 1
ATOM 686 C C . HIS A 1 90 ? -2.135 0.970 23.911 1.00 73.38 90 HIS A C 1
ATOM 688 O O . HIS A 1 90 ? -1.006 0.927 24.398 1.00 73.38 90 HIS A O 1
ATOM 694 N N . ASN A 1 91 ? -2.539 2.007 23.164 1.00 73.81 91 ASN A N 1
ATOM 695 C CA . ASN A 1 91 ? -1.755 3.226 22.903 1.00 73.81 91 ASN A CA 1
ATOM 696 C C . ASN A 1 91 ? -0.397 3.002 22.231 1.00 73.81 91 ASN A C 1
ATOM 698 O O . ASN A 1 91 ? 0.484 3.862 22.296 1.00 73.81 91 ASN A O 1
ATOM 702 N N . SER A 1 92 ? -0.218 1.873 21.548 1.00 73.38 92 SER A N 1
ATOM 703 C CA . SER A 1 92 ? 0.982 1.647 20.760 1.00 73.38 92 SER A CA 1
ATOM 704 C C . SER A 1 92 ? 0.636 1.082 19.394 1.00 73.38 92 SER A C 1
ATOM 706 O O . SER A 1 92 ? -0.155 0.154 19.242 1.00 73.38 92 SER A O 1
ATOM 708 N N . CYS A 1 93 ? 1.273 1.675 18.398 1.00 76.75 93 CYS A N 1
ATOM 709 C CA . CYS A 1 93 ? 1.358 1.160 17.053 1.00 76.75 93 CYS A CA 1
ATOM 710 C C . CYS A 1 93 ? 2.827 0.839 16.823 1.00 76.75 93 CYS A C 1
ATOM 712 O O . CYS A 1 93 ? 3.607 1.704 16.437 1.00 76.75 93 CYS A O 1
ATOM 714 N N . LEU A 1 94 ? 3.220 -0.393 17.148 1.00 68.00 94 LEU A N 1
ATOM 715 C CA . LEU A 1 94 ? 4.593 -0.880 16.990 1.00 68.00 94 LEU A CA 1
ATOM 716 C C . LEU A 1 94 ? 4.861 -1.343 15.551 1.00 68.00 94 LEU A C 1
ATOM 718 O O . LEU A 1 94 ? 5.512 -2.361 15.329 1.00 68.00 94 LEU A O 1
ATOM 722 N N . VAL A 1 95 ? 4.336 -0.614 14.568 1.00 65.19 95 VAL A N 1
ATOM 723 C CA . VAL A 1 95 ? 4.660 -0.862 13.164 1.00 65.19 95 VAL A CA 1
ATOM 724 C C . VAL A 1 95 ? 6.111 -0.416 12.939 1.00 65.19 95 VAL A C 1
ATOM 726 O O . VAL A 1 95 ? 6.507 0.620 13.489 1.00 65.19 95 VAL A O 1
ATOM 729 N N . PRO A 1 96 ? 6.927 -1.168 12.174 1.00 64.69 96 PRO A N 1
ATOM 730 C CA . PRO A 1 96 ? 8.261 -0.724 11.791 1.00 64.69 96 PRO A CA 1
ATOM 731 C C . PRO A 1 96 ? 8.200 0.705 11.250 1.00 64.69 96 PRO A C 1
ATOM 733 O O . PRO A 1 96 ? 7.474 0.987 10.299 1.00 64.69 96 PRO A O 1
ATOM 736 N N . LEU A 1 97 ? 8.942 1.615 11.888 1.00 70.75 97 LEU A N 1
ATOM 737 C CA . LEU A 1 97 ? 8.853 3.049 11.593 1.00 70.75 97 LEU A CA 1
ATOM 738 C C . LEU A 1 97 ? 9.238 3.376 10.145 1.00 70.75 97 LEU A C 1
ATOM 740 O O . LEU A 1 97 ? 8.787 4.387 9.614 1.00 70.75 97 LEU A O 1
ATOM 744 N N . ASP A 1 98 ? 10.022 2.509 9.499 1.00 87.94 98 ASP A N 1
ATOM 745 C CA . ASP A 1 98 ? 10.498 2.717 8.142 1.00 87.94 98 ASP A CA 1
ATOM 746 C C . ASP A 1 98 ? 10.596 1.410 7.344 1.00 87.94 98 ASP A C 1
ATOM 748 O O . ASP A 1 98 ? 11.646 0.766 7.383 1.00 87.94 98 ASP A O 1
ATOM 752 N N . PRO A 1 99 ? 9.546 1.016 6.595 1.00 92.06 99 PRO A N 1
ATOM 753 C CA . PRO A 1 99 ? 9.674 -0.074 5.638 1.00 92.06 99 PRO A CA 1
ATOM 754 C C . PRO A 1 99 ? 10.698 0.277 4.556 1.00 92.06 99 PRO A C 1
ATOM 756 O O . PRO A 1 99 ? 10.821 1.438 4.132 1.00 92.06 99 PRO A O 1
ATOM 759 N N . SER A 1 100 ? 11.412 -0.746 4.106 1.00 95.69 100 SER A N 1
ATOM 760 C CA . SER A 1 100 ? 12.315 -0.708 2.966 1.00 95.69 100 SER A CA 1
ATOM 761 C C . SER A 1 100 ? 11.567 -0.397 1.667 1.00 95.69 100 SER A C 1
ATOM 763 O O . SER A 1 100 ? 10.358 -0.595 1.522 1.00 95.69 100 SER A O 1
ATOM 765 N N . GLU A 1 101 ? 12.315 0.073 0.672 1.00 97.06 101 GLU A N 1
ATOM 766 C CA . GLU A 1 101 ? 11.797 0.295 -0.678 1.00 97.06 101 GLU A CA 1
ATOM 767 C C . GLU A 1 101 ? 11.227 -0.990 -1.301 1.00 97.06 101 GLU A C 1
ATOM 769 O O . GLU A 1 101 ? 10.220 -0.939 -2.009 1.00 97.06 101 GLU A O 1
ATOM 774 N N . ALA A 1 102 ? 11.839 -2.141 -1.009 1.00 97.75 102 ALA A N 1
ATOM 775 C CA . ALA A 1 102 ? 11.399 -3.432 -1.515 1.00 97.75 102 ALA A CA 1
ATOM 776 C C . ALA A 1 102 ? 10.077 -3.887 -0.890 1.00 97.75 102 ALA A C 1
ATOM 778 O O . ALA A 1 102 ? 9.196 -4.319 -1.630 1.00 97.75 102 ALA A O 1
ATOM 779 N N . GLU A 1 103 ? 9.893 -3.710 0.422 1.00 96.44 103 GLU A N 1
ATOM 780 C CA . GLU A 1 103 ? 8.614 -3.975 1.101 1.00 96.44 103 GLU A CA 1
ATOM 781 C C . GLU A 1 103 ? 7.478 -3.151 0.491 1.00 96.44 103 GLU A C 1
ATOM 783 O O . GLU A 1 103 ? 6.434 -3.698 0.140 1.00 96.44 103 GLU A O 1
ATOM 788 N N . ILE A 1 104 ? 7.695 -1.848 0.279 1.00 95.75 104 ILE A N 1
ATOM 789 C CA . ILE A 1 104 ? 6.679 -0.966 -0.314 1.00 95.75 104 ILE A CA 1
ATOM 790 C C . ILE A 1 104 ? 6.318 -1.418 -1.739 1.00 95.75 104 ILE A C 1
ATOM 792 O O . ILE A 1 104 ? 5.141 -1.442 -2.111 1.00 95.75 104 ILE A O 1
ATOM 796 N N . LEU A 1 105 ? 7.317 -1.757 -2.558 1.00 97.25 105 LEU A N 1
ATOM 797 C CA . LEU A 1 105 ? 7.109 -2.185 -3.943 1.00 97.25 105 LEU A CA 1
ATOM 798 C C . LEU A 1 105 ? 6.464 -3.575 -4.046 1.00 97.25 105 LEU A C 1
ATOM 800 O O . LEU A 1 105 ? 5.609 -3.771 -4.914 1.00 97.25 105 LEU A O 1
ATOM 804 N N . ALA A 1 106 ? 6.847 -4.515 -3.179 1.00 97.19 106 ALA A N 1
ATOM 805 C CA . ALA A 1 106 ? 6.273 -5.857 -3.118 1.00 97.19 106 ALA A CA 1
ATOM 806 C C . ALA A 1 106 ? 4.777 -5.779 -2.808 1.00 97.19 106 ALA A C 1
ATOM 808 O O . ALA A 1 106 ? 3.957 -6.268 -3.587 1.00 97.19 106 ALA A O 1
ATOM 809 N N . ASP A 1 107 ? 4.427 -5.058 -1.744 1.00 95.56 107 ASP A N 1
ATOM 810 C CA . ASP A 1 107 ? 3.049 -4.807 -1.343 1.00 95.56 107 ASP A CA 1
ATOM 811 C C . ASP A 1 107 ? 2.227 -4.187 -2.475 1.00 95.56 107 ASP A C 1
ATOM 813 O O . ASP A 1 107 ? 1.161 -4.692 -2.819 1.00 95.56 107 ASP A O 1
ATOM 817 N N . ARG A 1 108 ? 2.722 -3.105 -3.090 1.00 95.19 108 ARG A N 1
ATOM 818 C CA . ARG A 1 108 ? 2.025 -2.446 -4.205 1.00 95.19 108 ARG A CA 1
ATOM 819 C C . ARG A 1 108 ? 1.794 -3.403 -5.370 1.00 95.19 108 ARG A C 1
ATOM 821 O O . ARG A 1 108 ? 0.695 -3.426 -5.909 1.00 95.19 108 ARG A O 1
ATOM 828 N N . SER A 1 109 ? 2.803 -4.191 -5.743 1.00 96.12 109 SER A N 1
ATOM 829 C CA . SER A 1 109 ? 2.711 -5.168 -6.835 1.00 96.12 109 SER A CA 1
ATOM 830 C C . SER A 1 109 ? 1.664 -6.251 -6.549 1.00 96.12 109 SER A C 1
ATOM 832 O O . SER A 1 109 ? 0.880 -6.596 -7.437 1.00 96.12 109 SER A O 1
ATOM 834 N N . LEU A 1 110 ? 1.614 -6.762 -5.315 1.00 96.31 110 LEU A N 1
ATOM 835 C CA . LEU A 1 110 ? 0.672 -7.809 -4.904 1.00 96.31 110 LEU A CA 1
ATOM 836 C C . LEU A 1 110 ? -0.781 -7.325 -4.881 1.00 96.31 110 LEU A C 1
ATOM 838 O O . LEU A 1 110 ? -1.672 -8.052 -5.316 1.00 96.31 110 LEU A O 1
ATOM 842 N N . ARG A 1 111 ? -1.027 -6.073 -4.485 1.00 93.94 111 ARG A N 1
ATOM 843 C CA . ARG A 1 111 ? -2.376 -5.468 -4.497 1.00 93.94 111 ARG A CA 1
ATOM 844 C C . ARG A 1 111 ? -2.989 -5.369 -5.886 1.00 93.94 111 ARG A C 1
ATOM 846 O O . ARG A 1 111 ? -4.203 -5.379 -6.027 1.00 93.94 111 ARG A O 1
ATOM 853 N N . LEU A 1 112 ? -2.162 -5.310 -6.930 1.00 92.44 112 LEU A N 1
ATOM 854 C CA . LEU A 1 112 ? -2.654 -5.326 -8.311 1.00 92.44 112 LEU A CA 1
ATOM 855 C C . LEU A 1 112 ? -3.173 -6.701 -8.741 1.00 92.44 112 LEU A C 1
ATOM 857 O O . LEU A 1 112 ? -3.826 -6.805 -9.780 1.00 92.44 112 LEU A O 1
ATOM 861 N N . LYS A 1 113 ? -2.836 -7.754 -7.990 1.00 93.88 113 LYS A N 1
ATOM 862 C CA . LYS A 1 113 ? -3.158 -9.145 -8.315 1.00 93.88 113 LYS A CA 1
ATOM 863 C C . LYS A 1 113 ? -4.289 -9.712 -7.463 1.00 93.88 113 LYS A C 1
ATOM 865 O O . LYS A 1 113 ? -4.910 -10.676 -7.901 1.00 93.88 113 LYS A O 1
ATOM 870 N N . SER A 1 114 ? -4.525 -9.157 -6.276 1.00 94.12 114 SER A N 1
ATOM 871 C CA . SER A 1 114 ? -5.443 -9.720 -5.290 1.00 94.12 114 SER A CA 1
ATOM 872 C C . SER A 1 114 ? -6.206 -8.637 -4.530 1.00 94.12 114 SER A C 1
ATOM 874 O O . SER A 1 114 ? -5.626 -7.641 -4.093 1.00 94.12 114 SER A O 1
ATOM 876 N N . ASP A 1 115 ? -7.503 -8.872 -4.349 1.00 95.12 115 ASP A N 1
ATOM 877 C CA . ASP A 1 115 ? -8.411 -8.141 -3.462 1.00 95.12 115 ASP A CA 1
ATOM 878 C C . ASP A 1 115 ? -8.560 -8.828 -2.090 1.00 95.12 115 ASP A C 1
ATOM 880 O O . ASP A 1 115 ? -9.373 -8.418 -1.259 1.00 95.12 115 ASP A O 1
ATOM 884 N N . GLU A 1 116 ? -7.766 -9.868 -1.819 1.00 97.31 116 GLU A N 1
ATOM 885 C CA . GLU A 1 116 ? -7.773 -10.541 -0.527 1.00 97.31 116 GLU A CA 1
ATOM 886 C C . GLU A 1 116 ? -7.256 -9.623 0.587 1.00 97.31 116 GLU A C 1
ATOM 888 O O . GLU A 1 116 ? -6.328 -8.833 0.408 1.00 97.31 116 GLU A O 1
ATOM 893 N N . LEU A 1 117 ? -7.843 -9.776 1.777 1.00 97.25 117 LEU A N 1
ATOM 894 C CA . LEU A 1 117 ? -7.509 -9.001 2.976 1.00 97.25 117 LEU A CA 1
ATOM 895 C C . LEU A 1 117 ? -6.081 -9.227 3.494 1.00 97.25 117 LEU A C 1
ATOM 897 O O . LEU A 1 117 ? -5.530 -8.371 4.186 1.00 97.25 117 LEU A O 1
ATOM 901 N N . LEU A 1 118 ? -5.500 -10.390 3.212 1.00 97.12 118 LEU A N 1
ATOM 902 C CA . LEU A 1 118 ? -4.173 -10.788 3.668 1.00 97.12 118 LEU A CA 1
ATOM 903 C C . LEU A 1 118 ? -3.359 -11.214 2.453 1.00 97.12 118 LEU A C 1
ATOM 905 O O . LEU A 1 118 ? -3.852 -11.981 1.632 1.00 97.12 118 LEU A O 1
ATOM 909 N N . PHE A 1 119 ? -2.114 -10.763 2.369 1.00 96.69 119 PHE A N 1
ATOM 910 C CA . PHE A 1 119 ? -1.152 -11.369 1.459 1.00 96.69 119 PHE A CA 1
ATOM 911 C C . PHE A 1 119 ? -0.719 -12.731 1.996 1.00 96.69 119 PHE A C 1
ATOM 913 O O . PHE A 1 119 ? -0.632 -12.932 3.213 1.00 96.69 119 PHE A O 1
ATOM 920 N N . ASP A 1 120 ? -0.386 -13.649 1.091 1.00 96.56 120 ASP A N 1
ATOM 921 C CA . ASP A 1 120 ? 0.383 -14.830 1.460 1.00 96.56 120 ASP A CA 1
ATOM 922 C C . ASP A 1 120 ? 1.788 -14.381 1.913 1.00 96.56 120 ASP A C 1
ATOM 924 O O . ASP A 1 120 ? 2.508 -13.757 1.126 1.00 96.56 120 ASP A O 1
ATOM 928 N N . PRO A 1 121 ? 2.205 -14.654 3.168 1.00 95.44 121 PRO A N 1
ATOM 929 C CA . PRO A 1 121 ? 3.484 -14.161 3.675 1.00 95.44 121 PRO A CA 1
ATOM 930 C C . PRO A 1 121 ? 4.675 -14.660 2.858 1.00 95.44 121 PRO A C 1
ATOM 932 O O . PRO A 1 121 ? 5.623 -13.917 2.636 1.00 95.44 121 PRO A O 1
ATOM 935 N N . LYS A 1 122 ? 4.607 -15.900 2.359 1.00 96.69 122 LYS A N 1
ATOM 936 C CA . LYS A 1 122 ? 5.693 -16.488 1.579 1.00 96.69 122 LYS A CA 1
ATOM 937 C C . LYS A 1 122 ? 5.816 -15.811 0.212 1.00 96.69 122 LYS A C 1
ATOM 939 O O . LYS A 1 122 ? 6.923 -15.462 -0.181 1.00 96.69 122 LYS A O 1
ATOM 944 N N . GLU A 1 123 ? 4.706 -15.597 -0.496 1.00 97.06 123 GLU A N 1
ATOM 945 C CA . GLU A 1 123 ? 4.715 -14.862 -1.768 1.00 97.06 123 GLU A CA 1
ATOM 946 C C . GLU A 1 123 ? 5.228 -13.425 -1.585 1.00 97.06 123 GLU A C 1
ATOM 948 O O . GLU A 1 123 ? 5.980 -12.927 -2.431 1.00 97.06 123 GLU A O 1
ATOM 953 N N . ARG A 1 124 ? 4.842 -12.766 -0.485 1.00 96.38 124 ARG A N 1
ATOM 954 C CA . ARG A 1 124 ? 5.325 -11.426 -0.135 1.00 96.38 124 ARG A CA 1
ATOM 955 C C . ARG A 1 124 ? 6.831 -11.406 0.088 1.00 96.38 124 ARG A C 1
ATOM 957 O O . ARG A 1 124 ? 7.502 -10.592 -0.545 1.00 96.38 124 ARG A O 1
ATOM 964 N N . ASP A 1 125 ? 7.355 -12.306 0.912 1.00 97.19 125 ASP A N 1
ATOM 965 C CA . ASP A 1 125 ? 8.791 -12.395 1.192 1.00 97.19 125 ASP A CA 1
ATOM 966 C C . ASP A 1 125 ? 9.588 -12.693 -0.090 1.00 97.19 125 ASP A C 1
ATOM 968 O O . ASP A 1 125 ? 10.580 -12.022 -0.373 1.00 97.19 125 ASP A O 1
ATOM 972 N N . GLU A 1 126 ? 9.100 -13.606 -0.940 1.00 97.31 126 GLU A N 1
ATOM 973 C CA . GLU A 1 126 ? 9.699 -13.888 -2.253 1.00 97.31 126 GLU A CA 1
ATOM 974 C C . GLU A 1 126 ? 9.716 -12.637 -3.163 1.00 97.31 126 GLU A C 1
ATOM 976 O O . GLU A 1 126 ? 10.701 -12.388 -3.864 1.00 97.31 126 GLU A O 1
ATOM 981 N N . HIS A 1 127 ? 8.658 -11.812 -3.152 1.00 97.50 127 HIS A N 1
ATOM 982 C CA . HIS A 1 127 ? 8.645 -10.545 -3.897 1.00 97.50 127 HIS A CA 1
ATOM 983 C C . HIS A 1 127 ? 9.648 -9.533 -3.329 1.00 97.50 127 HIS A C 1
ATOM 985 O O . HIS A 1 127 ? 10.318 -8.859 -4.116 1.00 97.50 127 HIS A O 1
ATOM 991 N N . ILE A 1 128 ? 9.759 -9.424 -2.002 1.00 97.69 128 ILE A N 1
ATOM 992 C CA . ILE A 1 128 ? 10.711 -8.525 -1.335 1.00 97.69 128 ILE A CA 1
ATOM 993 C C . ILE A 1 128 ? 12.139 -8.900 -1.731 1.00 97.69 128 ILE A C 1
ATOM 995 O O . ILE A 1 128 ? 12.844 -8.058 -2.285 1.00 97.69 128 ILE A O 1
ATOM 999 N N . GLU A 1 129 ? 12.532 -10.162 -1.544 1.00 98.06 129 GLU A N 1
ATOM 1000 C CA . GLU A 1 129 ? 13.882 -10.649 -1.858 1.00 98.06 129 GLU A CA 1
ATOM 1001 C C . GLU A 1 129 ? 14.256 -10.400 -3.330 1.00 98.06 129 GLU A C 1
ATOM 1003 O O . GLU A 1 129 ? 15.373 -9.980 -3.654 1.00 98.06 129 GLU A O 1
ATOM 1008 N N . GLU A 1 130 ? 13.316 -10.622 -4.253 1.00 98.19 130 GLU A N 1
ATOM 1009 C CA . GLU A 1 130 ? 13.554 -10.349 -5.667 1.00 98.19 130 GLU A CA 1
ATOM 1010 C C . GLU A 1 130 ? 13.722 -8.855 -5.964 1.00 98.19 130 GLU A C 1
ATOM 1012 O O . GLU A 1 130 ? 14.612 -8.493 -6.740 1.00 98.19 130 GLU A O 1
ATOM 1017 N N . ILE A 1 131 ? 12.904 -7.986 -5.366 1.00 98.44 131 ILE A N 1
ATOM 1018 C CA . ILE A 1 131 ? 13.002 -6.535 -5.571 1.00 98.44 131 ILE A CA 1
ATOM 1019 C C . ILE A 1 131 ? 14.287 -5.983 -4.945 1.00 98.44 131 ILE A C 1
ATOM 1021 O O . ILE A 1 131 ? 14.954 -5.169 -5.587 1.00 98.44 131 ILE A O 1
ATOM 1025 N N . GLU A 1 132 ? 14.677 -6.443 -3.752 1.00 98.31 132 GLU A N 1
ATOM 1026 C CA . GLU A 1 132 ? 15.943 -6.072 -3.105 1.00 98.31 132 GLU A CA 1
ATOM 1027 C C . GLU A 1 132 ? 17.151 -6.403 -3.983 1.00 98.31 132 GLU A C 1
ATOM 1029 O O . GLU A 1 132 ? 18.104 -5.625 -4.049 1.00 98.31 132 GLU A O 1
ATOM 1034 N N . ARG A 1 133 ? 17.101 -7.529 -4.704 1.00 98.31 133 ARG A N 1
ATOM 1035 C CA . ARG A 1 133 ? 18.135 -7.900 -5.674 1.00 98.31 133 ARG A CA 1
ATOM 1036 C C . ARG A 1 133 ? 18.081 -7.040 -6.940 1.00 98.31 133 ARG A C 1
ATOM 1038 O O . ARG A 1 133 ? 19.127 -6.646 -7.445 1.00 98.31 133 ARG A O 1
ATOM 1045 N N . ILE A 1 134 ? 16.891 -6.769 -7.479 1.00 98.44 134 ILE A N 1
ATOM 1046 C CA . ILE A 1 134 ? 16.720 -6.116 -8.788 1.00 98.44 134 ILE A CA 1
ATOM 1047 C C . ILE A 1 134 ? 16.946 -4.602 -8.730 1.00 98.44 134 ILE A C 1
ATOM 1049 O O . ILE A 1 134 ? 17.575 -4.039 -9.628 1.00 98.44 134 ILE A O 1
ATOM 1053 N N . LEU A 1 135 ? 16.423 -3.925 -7.709 1.00 98.44 135 LEU A N 1
ATOM 1054 C CA . LEU A 1 135 ? 16.412 -2.464 -7.654 1.00 98.44 135 LEU A CA 1
ATOM 1055 C C . LEU A 1 135 ? 17.829 -1.848 -7.716 1.00 98.44 135 LEU A C 1
ATOM 1057 O O . LEU A 1 135 ? 18.021 -0.901 -8.488 1.00 98.44 135 LEU A O 1
ATOM 1061 N N . PRO A 1 136 ? 18.847 -2.388 -7.011 1.00 98.44 136 PRO A N 1
ATOM 1062 C CA . PRO A 1 136 ? 20.230 -1.942 -7.161 1.00 98.44 136 PRO A CA 1
ATOM 1063 C C . PRO A 1 136 ? 20.788 -2.146 -8.574 1.00 98.44 136 PRO A C 1
ATOM 1065 O O . PRO A 1 136 ? 21.470 -1.252 -9.066 1.00 98.44 136 PRO A O 1
ATOM 1068 N N . LEU A 1 137 ? 20.461 -3.258 -9.251 1.00 98.38 137 LEU A N 1
ATOM 1069 C CA . LEU A 1 137 ? 20.932 -3.529 -10.620 1.00 98.38 137 LEU A CA 1
ATOM 1070 C C . LEU A 1 137 ? 20.446 -2.457 -11.601 1.00 98.38 137 LEU A C 1
ATOM 1072 O O . LEU A 1 137 ? 21.212 -1.990 -12.442 1.00 98.38 137 LEU A O 1
ATOM 1076 N N . ILE A 1 138 ? 19.184 -2.030 -11.472 1.00 98.44 138 ILE A N 1
ATOM 1077 C CA . ILE A 1 138 ? 18.633 -0.953 -12.304 1.00 98.44 138 ILE A CA 1
ATOM 1078 C C . ILE A 1 138 ? 19.367 0.365 -12.017 1.00 98.44 138 ILE A C 1
ATOM 1080 O O . ILE A 1 138 ? 19.810 1.038 -12.946 1.00 98.44 138 ILE A O 1
ATOM 1084 N N . ARG A 1 139 ? 19.532 0.733 -10.740 1.00 98.44 139 ARG A N 1
ATOM 1085 C CA . ARG A 1 139 ? 20.184 1.997 -10.353 1.00 98.44 139 ARG A CA 1
ATOM 1086 C C . ARG A 1 139 ? 21.672 2.044 -10.720 1.00 98.44 139 ARG A C 1
ATOM 1088 O O . ARG A 1 139 ? 22.171 3.114 -11.053 1.00 98.44 139 ARG A O 1
ATOM 1095 N N . GLU A 1 140 ? 22.371 0.911 -10.674 1.00 98.06 140 GLU A N 1
ATOM 1096 C CA . GLU A 1 140 ? 23.770 0.800 -11.101 1.00 98.06 140 GLU A CA 1
ATOM 1097 C C . GLU A 1 140 ? 23.909 0.952 -12.622 1.00 98.06 140 GLU A C 1
ATOM 1099 O O . GLU A 1 140 ? 24.791 1.671 -13.093 1.00 98.06 140 GLU A O 1
ATOM 1104 N N . ALA A 1 141 ? 23.013 0.325 -13.391 1.00 98.06 141 ALA A N 1
ATOM 1105 C CA . ALA A 1 141 ? 23.017 0.410 -14.849 1.00 98.06 141 ALA A CA 1
ATOM 1106 C C . ALA A 1 141 ? 22.606 1.799 -15.381 1.00 98.06 141 ALA A C 1
ATOM 1108 O O . ALA A 1 141 ? 23.045 2.183 -16.466 1.00 98.06 141 ALA A O 1
ATOM 1109 N N . TYR A 1 142 ? 21.802 2.554 -14.620 1.00 98.25 142 TYR A N 1
ATOM 1110 C CA . TYR A 1 142 ? 21.244 3.852 -15.020 1.00 98.25 142 TYR A CA 1
ATOM 1111 C C . TYR A 1 142 ? 21.409 4.906 -13.904 1.00 98.25 142 TYR A C 1
ATOM 1113 O O . TYR A 1 142 ? 20.466 5.194 -13.160 1.00 98.25 142 TYR A O 1
ATOM 1121 N N . PRO A 1 143 ? 22.605 5.510 -13.750 1.00 97.88 143 PRO A N 1
ATOM 1122 C CA . PRO A 1 143 ? 22.901 6.417 -12.638 1.00 97.88 143 PRO A CA 1
ATOM 1123 C C . PRO A 1 143 ? 22.011 7.667 -12.561 1.00 97.88 143 PRO A C 1
ATOM 1125 O O . PRO A 1 143 ? 21.851 8.242 -11.484 1.00 97.88 143 PRO A O 1
ATOM 1128 N N . GLU A 1 144 ? 21.415 8.102 -13.673 1.00 97.88 144 GLU A N 1
ATOM 1129 C CA . GLU A 1 144 ? 20.520 9.261 -13.721 1.00 97.88 144 GLU A CA 1
ATOM 1130 C C . GLU A 1 144 ? 19.226 9.075 -12.914 1.00 97.88 144 GLU A C 1
ATOM 1132 O O . GLU A 1 144 ? 18.621 10.068 -12.515 1.00 97.88 144 GLU A O 1
ATOM 1137 N N . ILE A 1 145 ? 18.827 7.828 -12.636 1.00 98.19 145 ILE A N 1
ATOM 1138 C CA . ILE A 1 145 ? 17.651 7.496 -11.815 1.00 98.19 145 ILE A CA 1
ATOM 1139 C C . ILE A 1 145 ? 18.016 6.993 -10.412 1.00 98.19 145 ILE A C 1
ATOM 1141 O O . ILE A 1 145 ? 17.126 6.653 -9.632 1.00 98.19 145 ILE A O 1
ATOM 1145 N N . ALA A 1 146 ? 19.305 6.955 -10.057 1.00 97.62 146 ALA A N 1
ATOM 1146 C CA . ALA A 1 146 ? 19.775 6.359 -8.803 1.00 97.62 146 ALA A CA 1
ATOM 1147 C C . ALA A 1 146 ? 19.163 7.002 -7.545 1.00 97.62 146 ALA A C 1
ATOM 1149 O O . ALA A 1 146 ? 19.016 6.333 -6.526 1.00 97.62 146 ALA A O 1
ATOM 1150 N N . ASN A 1 147 ? 18.779 8.279 -7.633 1.00 97.56 147 ASN A N 1
ATOM 1151 C CA . ASN A 1 147 ? 18.220 9.048 -6.520 1.00 97.56 147 ASN A CA 1
ATOM 1152 C C . ASN A 1 147 ? 16.685 9.110 -6.510 1.00 97.56 147 ASN A C 1
ATOM 1154 O O . ASN A 1 147 ? 16.135 9.805 -5.661 1.00 97.56 147 ASN A O 1
ATOM 1158 N N . ILE A 1 148 ? 15.988 8.438 -7.436 1.00 98.06 148 ILE A N 1
ATOM 1159 C CA . ILE A 1 148 ? 14.521 8.372 -7.407 1.00 98.06 148 ILE A CA 1
ATOM 1160 C C . ILE A 1 148 ? 14.119 7.413 -6.270 1.00 98.06 148 ILE A C 1
ATOM 1162 O O . ILE A 1 148 ? 14.455 6.226 -6.350 1.00 98.06 148 ILE A O 1
ATOM 1166 N N . PRO A 1 149 ? 13.451 7.895 -5.205 1.00 97.25 149 PRO A N 1
ATOM 1167 C CA . PRO A 1 149 ? 13.006 7.066 -4.093 1.00 97.25 149 PRO A CA 1
ATOM 1168 C C . PRO A 1 149 ? 11.754 6.260 -4.455 1.00 97.25 149 PRO A C 1
ATOM 1170 O O . PRO A 1 149 ? 10.989 6.634 -5.347 1.00 97.25 149 PRO A O 1
ATOM 1173 N N . VAL A 1 150 ? 11.482 5.204 -3.690 1.00 96.56 150 VAL A N 1
ATOM 1174 C CA . VAL A 1 150 ? 10.125 4.649 -3.591 1.00 96.56 150 VAL A CA 1
ATOM 1175 C C . VAL A 1 150 ? 9.308 5.518 -2.634 1.00 96.56 150 VAL A C 1
ATOM 1177 O O . VAL A 1 150 ? 9.566 5.562 -1.430 1.00 96.56 150 VAL A O 1
ATOM 1180 N N . GLY A 1 151 ? 8.308 6.219 -3.161 1.00 92.94 151 GLY A N 1
ATOM 1181 C CA . GLY A 1 151 ? 7.384 7.006 -2.353 1.00 92.94 151 GLY A CA 1
ATOM 1182 C C . GLY A 1 151 ? 6.503 6.106 -1.485 1.00 92.94 151 GLY A C 1
ATOM 1183 O O . GLY A 1 151 ? 6.202 4.968 -1.841 1.00 92.94 151 GLY A O 1
ATOM 1184 N N . ARG A 1 152 ? 6.010 6.609 -0.354 1.00 90.00 152 ARG A N 1
ATOM 1185 C CA . ARG A 1 152 ? 4.963 5.927 0.425 1.00 90.00 152 ARG A CA 1
ATOM 1186 C C . ARG A 1 152 ? 3.612 6.507 0.018 1.00 90.00 152 ARG A C 1
ATOM 1188 O O . ARG A 1 152 ? 3.400 7.699 0.180 1.00 90.00 152 ARG A O 1
ATOM 1195 N N . THR A 1 153 ? 2.714 5.687 -0.526 1.00 84.88 153 THR A N 1
ATOM 1196 C CA . THR A 1 153 ? 1.303 6.067 -0.765 1.00 84.88 153 THR A CA 1
ATOM 1197 C C . THR A 1 153 ? 0.393 5.657 0.382 1.00 84.88 153 THR A C 1
ATOM 1199 O O . THR A 1 153 ? -0.721 6.171 0.503 1.00 84.88 153 THR A O 1
ATOM 1202 N N . ARG A 1 154 ? 0.862 4.696 1.183 1.00 86.62 154 ARG A N 1
ATOM 1203 C CA . ARG A 1 154 ? 0.157 4.069 2.292 1.00 86.62 154 ARG A CA 1
ATOM 1204 C C . ARG A 1 154 ? 1.117 3.804 3.441 1.00 86.62 154 ARG A C 1
ATOM 1206 O O . ARG A 1 154 ? 2.295 3.532 3.199 1.00 86.62 154 ARG A O 1
ATOM 1213 N N . THR A 1 155 ? 0.602 3.821 4.663 1.00 88.06 155 THR A N 1
ATOM 1214 C CA . THR A 1 155 ? 1.336 3.317 5.830 1.00 88.06 155 THR A CA 1
ATOM 1215 C C . THR A 1 155 ? 1.122 1.808 5.926 1.00 88.06 155 THR A C 1
ATOM 1217 O O . THR A 1 155 ? -0.008 1.352 6.091 1.00 88.06 155 THR A O 1
ATOM 1220 N N . LEU A 1 156 ? 2.187 1.015 5.770 1.00 89.50 156 LEU A N 1
ATOM 1221 C CA . LEU A 1 156 ? 2.091 -0.446 5.869 1.00 89.50 156 LEU A CA 1
ATOM 1222 C C . LEU A 1 156 ? 1.612 -0.847 7.265 1.00 89.50 156 LEU A C 1
ATOM 1224 O O . LEU A 1 156 ? 2.055 -0.266 8.248 1.00 89.50 156 LEU A O 1
ATOM 1228 N N . GLY A 1 157 ? 0.696 -1.810 7.356 1.00 92.12 157 GLY A N 1
ATOM 1229 C CA . GLY A 1 157 ? 0.193 -2.301 8.642 1.00 92.12 157 GLY A CA 1
ATOM 1230 C C . GLY A 1 157 ? -0.596 -1.282 9.478 1.00 92.12 157 GLY A C 1
ATOM 1231 O O . GLY A 1 157 ? -0.858 -1.563 10.642 1.00 92.12 157 GLY A O 1
ATOM 1232 N N . GLN A 1 158 ? -0.992 -0.120 8.941 1.00 93.31 158 GLN A N 1
ATOM 1233 C CA . GLN A 1 158 ? -1.757 0.878 9.695 1.00 93.31 158 GLN A CA 1
ATOM 1234 C C . GLN A 1 158 ? -2.976 1.388 8.918 1.00 93.31 158 GLN A C 1
ATOM 1236 O O . GLN A 1 158 ? -2.884 1.719 7.737 1.00 93.31 158 GLN A O 1
ATOM 1241 N N . LEU A 1 159 ? -4.107 1.516 9.617 1.00 95.12 159 LEU A N 1
ATOM 1242 C CA . LEU A 1 159 ? -5.327 2.166 9.129 1.00 95.12 159 LEU A CA 1
ATOM 1243 C C . LEU A 1 159 ? -5.788 3.241 10.108 1.00 95.12 159 LEU A C 1
ATOM 1245 O O . LEU A 1 159 ? -5.822 3.006 11.313 1.00 95.12 159 LEU A O 1
ATOM 1249 N N . THR A 1 160 ? -6.197 4.397 9.595 1.00 95.25 160 THR A N 1
ATOM 1250 C CA . THR A 1 160 ? -6.853 5.445 10.382 1.00 95.25 160 THR A CA 1
ATOM 1251 C C . THR A 1 160 ? -8.352 5.380 10.128 1.00 95.25 160 THR A C 1
ATOM 1253 O O . THR A 1 160 ? -8.800 5.557 8.999 1.00 95.25 160 THR A O 1
ATOM 1256 N N . LEU A 1 161 ? -9.145 5.147 11.167 1.00 96.81 161 LEU A N 1
ATOM 1257 C CA . LEU A 1 161 ? -10.602 5.132 11.090 1.00 96.81 161 LEU A CA 1
ATOM 1258 C C . LEU A 1 161 ? -11.164 6.401 11.712 1.00 96.81 161 LEU A C 1
ATOM 1260 O O . LEU A 1 161 ? -10.909 6.675 12.882 1.00 96.81 161 LEU A O 1
ATOM 1264 N N . PHE A 1 162 ? -11.973 7.137 10.965 1.00 95.81 162 PHE A N 1
ATOM 1265 C CA . PHE A 1 162 ? -12.822 8.193 11.500 1.00 95.81 162 PHE A CA 1
ATOM 1266 C C . PHE A 1 162 ? -14.132 7.560 11.935 1.00 95.81 162 PHE A C 1
ATOM 1268 O O . PHE A 1 162 ? -14.793 6.872 11.156 1.00 95.81 162 PHE A O 1
ATOM 1275 N N . LEU A 1 163 ? -14.477 7.757 13.200 1.00 95.75 163 LEU A N 1
ATOM 1276 C CA . LEU A 1 163 ? -15.511 6.979 13.865 1.00 95.75 163 LEU A CA 1
ATOM 1277 C C . LEU A 1 163 ? -16.695 7.861 14.235 1.00 95.75 163 LEU A C 1
ATOM 1279 O O . LEU A 1 163 ? -16.524 9.000 14.673 1.00 95.75 163 LEU A O 1
ATOM 1283 N N . GLU A 1 164 ? -17.896 7.301 14.131 1.00 95.69 164 GLU A N 1
ATOM 1284 C CA . GLU A 1 164 ? -19.081 7.895 14.730 1.00 95.69 164 GLU A CA 1
ATOM 1285 C C . GLU A 1 164 ? -18.955 7.929 16.264 1.00 95.69 164 GLU A C 1
ATOM 1287 O O . GLU A 1 164 ? -18.298 7.060 16.855 1.00 95.69 164 GLU A O 1
ATOM 1292 N N . PRO A 1 165 ? -19.626 8.879 16.948 1.00 94.12 165 PRO A N 1
ATOM 1293 C CA . PRO A 1 165 ? -19.498 9.038 18.395 1.00 94.12 165 PRO A CA 1
ATOM 1294 C C . PRO A 1 165 ? -19.785 7.765 19.200 1.00 94.12 165 PRO A C 1
ATOM 1296 O O . PRO A 1 165 ? -19.138 7.540 20.218 1.00 94.12 165 PRO A O 1
ATOM 1299 N N . GLY A 1 166 ? -20.731 6.931 18.750 1.00 95.31 166 GLY A N 1
ATOM 1300 C CA . GLY A 1 166 ? -21.095 5.685 19.429 1.00 95.31 166 GLY A CA 1
ATOM 1301 C C . GLY A 1 166 ? -19.937 4.688 19.479 1.00 95.31 166 GLY A C 1
ATOM 1302 O O . GLY A 1 166 ? -19.499 4.314 20.565 1.00 95.31 166 GLY A O 1
ATOM 1303 N N . LEU A 1 167 ? -19.399 4.314 18.313 1.00 96.06 167 LEU A N 1
ATOM 1304 C CA . LEU A 1 167 ? -18.285 3.367 18.225 1.00 96.06 167 LEU A CA 1
ATOM 1305 C C . LEU A 1 167 ? -17.011 3.931 18.871 1.00 96.06 167 LEU A C 1
ATOM 1307 O O . LEU A 1 167 ? -16.310 3.208 19.580 1.00 96.06 167 LEU A O 1
ATOM 1311 N N . TYR A 1 168 ? -16.740 5.231 18.703 1.00 95.44 168 TYR A N 1
ATOM 1312 C CA . TYR A 1 168 ? -15.611 5.885 19.369 1.00 95.44 168 TYR A CA 1
ATOM 1313 C C . TYR A 1 168 ? -15.709 5.793 20.896 1.00 95.44 168 TYR A C 1
ATOM 1315 O O . TYR A 1 168 ? -14.740 5.414 21.552 1.00 95.44 168 TYR A O 1
ATOM 1323 N N . GLN A 1 169 ? -16.873 6.116 21.469 1.00 94.81 169 GLN A N 1
ATOM 1324 C CA . GLN A 1 169 ? -17.082 6.082 22.916 1.00 94.81 169 GLN A CA 1
ATOM 1325 C C . GLN A 1 169 ? -16.931 4.658 23.467 1.00 94.81 169 GLN A C 1
ATOM 1327 O O . GLN A 1 169 ? -16.277 4.474 24.491 1.00 94.81 169 GLN A O 1
ATOM 1332 N N . THR A 1 170 ? -17.453 3.650 22.760 1.00 95.88 170 THR A N 1
ATOM 1333 C CA . THR A 1 170 ? -17.256 2.239 23.120 1.00 95.88 170 THR A CA 1
ATOM 1334 C C . THR A 1 170 ? -15.774 1.865 23.156 1.00 95.88 170 THR A C 1
ATOM 1336 O O . THR A 1 170 ? -15.316 1.267 24.129 1.00 95.88 170 THR A O 1
ATOM 1339 N N . LEU A 1 171 ? -14.998 2.251 22.138 1.00 94.88 171 LEU A N 1
ATOM 1340 C CA . LEU A 1 171 ? -13.553 2.016 22.135 1.00 94.88 171 LEU A CA 1
ATOM 1341 C C . LEU A 1 171 ? -12.854 2.770 23.271 1.00 94.88 171 LEU A C 1
ATOM 1343 O O . LEU A 1 171 ? -11.994 2.202 23.936 1.00 94.88 171 LEU A O 1
ATOM 1347 N N . ALA A 1 172 ? -13.232 4.023 23.526 1.00 93.81 172 ALA A N 1
ATOM 1348 C CA . ALA A 1 172 ? -12.648 4.830 24.593 1.00 93.81 172 ALA A CA 1
ATOM 1349 C C . ALA A 1 172 ? -12.901 4.227 25.980 1.00 93.81 172 ALA A C 1
ATOM 1351 O O . ALA A 1 172 ? -12.007 4.242 26.822 1.00 93.81 172 ALA A O 1
ATOM 1352 N N . GLU A 1 173 ? -14.083 3.659 26.216 1.00 93.81 173 GLU A N 1
ATOM 1353 C CA . GLU A 1 173 ? -14.410 2.959 27.460 1.00 93.81 173 GLU A CA 1
ATOM 1354 C C . GLU A 1 173 ? -13.567 1.695 27.636 1.00 93.81 173 GLU A C 1
ATOM 1356 O O . GLU A 1 173 ? -12.961 1.519 28.695 1.00 93.81 173 GLU A O 1
ATOM 1361 N N . ILE A 1 174 ? -13.454 0.868 26.591 1.00 93.19 174 ILE A N 1
ATOM 1362 C CA . ILE A 1 174 ? -12.615 -0.343 26.599 1.00 93.19 174 ILE A CA 1
ATOM 1363 C C . ILE A 1 174 ? -11.149 0.013 26.875 1.00 93.19 174 ILE A C 1
ATOM 1365 O O . ILE A 1 174 ? -10.485 -0.654 27.662 1.00 93.19 174 ILE A O 1
ATOM 1369 N N . LEU A 1 175 ? -10.654 1.080 26.250 1.00 91.31 175 LEU A N 1
ATOM 1370 C CA . LEU A 1 175 ? -9.256 1.498 26.329 1.00 91.31 175 LEU A CA 1
ATOM 1371 C C . LEU A 1 175 ? -8.962 2.402 27.535 1.00 91.31 175 LEU A C 1
ATOM 1373 O O . LEU A 1 175 ? -7.811 2.700 27.813 1.00 91.31 175 LEU A O 1
ATOM 1377 N N . SER A 1 176 ? -9.965 2.814 28.312 1.00 90.25 176 SER A N 1
ATOM 1378 C CA . SER A 1 176 ? -9.751 3.640 29.513 1.00 90.25 176 SER A CA 1
ATOM 1379 C C . SER A 1 176 ? -9.016 2.914 30.651 1.00 90.25 176 SER A C 1
ATOM 1381 O O . SER A 1 176 ? -8.640 3.538 31.645 1.00 90.25 176 SER A O 1
ATOM 1383 N N . THR A 1 177 ? -8.806 1.603 30.525 1.00 85.88 177 THR A N 1
ATOM 1384 C CA . THR A 1 177 ? -8.087 0.790 31.507 1.00 85.88 177 THR A CA 1
ATOM 1385 C C . THR A 1 177 ? -6.597 1.139 31.553 1.00 85.88 177 THR A C 1
ATOM 1387 O O . THR A 1 177 ? -5.978 1.382 30.521 1.00 85.88 177 THR A O 1
ATOM 1390 N N . GLU A 1 178 ? -5.981 1.064 32.737 1.00 81.62 178 GLU A N 1
ATOM 1391 C CA . GLU A 1 178 ? -4.519 1.199 32.899 1.00 81.62 178 GLU A CA 1
ATOM 1392 C C . GLU A 1 178 ? -3.735 -0.041 32.417 1.00 81.62 178 GLU A C 1
ATOM 1394 O O . GLU A 1 178 ? -2.511 -0.093 32.537 1.00 81.62 178 GLU A O 1
ATOM 1399 N N . GLU A 1 179 ? -4.424 -1.059 31.894 1.00 86.69 179 GLU A N 1
ATOM 1400 C CA . GLU A 1 179 ? -3.803 -2.285 31.401 1.00 86.69 179 GLU A CA 1
ATOM 1401 C C . GLU A 1 179 ? -3.104 -2.050 30.054 1.00 86.69 179 GLU A C 1
ATOM 1403 O O . GLU A 1 179 ? -3.632 -1.405 29.148 1.00 86.69 179 GLU A O 1
ATOM 1408 N N . GLU A 1 180 ? -1.895 -2.597 29.920 1.00 83.50 180 GLU A N 1
ATOM 1409 C CA . GLU A 1 180 ? -1.117 -2.558 28.673 1.00 83.50 180 GLU A CA 1
ATOM 1410 C C . GLU A 1 180 ? -1.763 -3.416 27.574 1.00 83.50 180 GLU A C 1
ATOM 1412 O O . GLU A 1 180 ? -1.700 -3.077 26.392 1.00 83.50 180 GLU A O 1
ATOM 1417 N N . PHE A 1 181 ? -2.411 -4.511 27.978 1.00 87.81 181 PHE A N 1
ATOM 1418 C CA . PHE A 1 181 ? -3.059 -5.475 27.101 1.00 87.81 181 PHE A CA 1
ATOM 1419 C C . PHE A 1 181 ? -4.550 -5.523 27.398 1.00 87.81 181 PHE A C 1
ATOM 1421 O O . PHE A 1 181 ? -4.935 -5.789 28.533 1.00 87.81 181 PHE A O 1
ATOM 1428 N N . VAL A 1 182 ? -5.381 -5.324 26.378 1.00 89.62 182 VAL A N 1
ATOM 1429 C CA . VAL A 1 182 ? -6.840 -5.275 26.535 1.00 89.62 182 VAL A CA 1
ATOM 1430 C C . VAL A 1 182 ? -7.497 -6.281 25.598 1.00 89.62 182 VAL A C 1
ATOM 1432 O O . VAL A 1 182 ? -7.074 -6.446 24.455 1.00 89.62 182 VAL A O 1
ATOM 1435 N N . THR A 1 183 ? -8.543 -6.958 26.079 1.00 91.25 183 THR A N 1
ATOM 1436 C CA . THR A 1 183 ? -9.428 -7.743 25.208 1.00 91.25 183 THR A CA 1
ATOM 1437 C C . THR A 1 183 ? -10.359 -6.798 24.457 1.00 91.25 183 THR A C 1
ATOM 1439 O O . THR A 1 183 ? -11.225 -6.172 25.070 1.00 91.25 183 THR A O 1
ATOM 1442 N N . LEU A 1 184 ? -10.209 -6.710 23.137 1.00 92.25 184 LEU A N 1
ATOM 1443 C CA . LEU A 1 184 ? -11.059 -5.862 22.310 1.00 92.25 184 LEU A CA 1
ATOM 1444 C C . LEU A 1 184 ? -12.346 -6.601 21.928 1.00 92.25 184 LEU A C 1
ATOM 1446 O O . LEU A 1 184 ? -12.313 -7.584 21.189 1.00 92.25 184 LEU A O 1
ATOM 1450 N N . LYS A 1 185 ? -13.483 -6.106 22.421 1.00 94.81 185 LYS A N 1
ATOM 1451 C CA . LYS A 1 185 ? -14.814 -6.546 21.998 1.00 94.81 185 LYS A CA 1
ATOM 1452 C C . LYS A 1 185 ? -15.790 -5.381 22.062 1.00 94.81 185 LYS A C 1
ATOM 1454 O O . LYS A 1 185 ? -16.208 -4.983 23.147 1.00 94.81 185 LYS A O 1
ATOM 1459 N N . THR A 1 186 ? -16.138 -4.839 20.904 1.00 95.00 186 THR A N 1
ATOM 1460 C CA . THR A 1 186 ? -16.995 -3.651 20.795 1.00 95.00 186 THR A CA 1
ATOM 1461 C C . THR A 1 186 ? -18.481 -3.993 20.841 1.00 95.00 186 THR A C 1
ATOM 1463 O O . THR A 1 186 ? -19.301 -3.137 21.158 1.00 95.00 186 THR A O 1
ATOM 1466 N N . GLY A 1 187 ? -18.840 -5.246 20.536 1.00 95.81 187 GLY A N 1
ATOM 1467 C CA . GLY A 1 187 ? -20.234 -5.649 20.350 1.00 95.81 187 GLY A CA 1
ATOM 1468 C C . GLY A 1 187 ? -20.766 -5.344 18.947 1.00 95.81 187 GLY A C 1
ATOM 1469 O O . GLY A 1 187 ? -21.856 -5.806 18.614 1.00 95.81 187 GLY A O 1
ATOM 1470 N N . ASN A 1 188 ? -19.993 -4.641 18.112 1.00 97.19 188 ASN A N 1
ATOM 1471 C CA . ASN A 1 188 ? -20.207 -4.579 16.674 1.00 97.19 188 ASN A CA 1
ATOM 1472 C C . ASN A 1 188 ? -19.572 -5.828 16.040 1.00 97.19 188 ASN A C 1
ATOM 1474 O O . ASN A 1 188 ? -18.350 -5.971 16.015 1.00 97.19 188 ASN A O 1
ATOM 1478 N N . ALA A 1 189 ? -20.415 -6.745 15.558 1.00 96.44 189 ALA A N 1
ATOM 1479 C CA . ALA A 1 189 ? -19.976 -8.051 15.069 1.00 96.44 189 ALA A CA 1
ATOM 1480 C C . ALA A 1 189 ? -19.024 -7.954 13.867 1.00 96.44 189 ALA A C 1
ATOM 1482 O O . ALA A 1 189 ? -18.040 -8.686 13.825 1.00 96.44 189 ALA A O 1
ATOM 1483 N N . GLU A 1 190 ? -19.281 -7.038 12.930 1.00 96.94 190 GLU A N 1
ATOM 1484 C CA . GLU A 1 190 ? -18.456 -6.857 11.730 1.00 96.94 190 GLU A CA 1
ATOM 1485 C C . GLU A 1 190 ? -17.079 -6.284 12.086 1.00 96.94 190 GLU A C 1
ATOM 1487 O O . GLU A 1 190 ? -16.051 -6.784 11.627 1.00 96.94 190 GLU A O 1
ATOM 1492 N N . PHE A 1 191 ? -17.050 -5.275 12.964 1.00 97.06 191 PHE A N 1
ATOM 1493 C CA . PHE A 1 191 ? -15.807 -4.684 13.459 1.00 97.06 191 PHE A CA 1
ATOM 1494 C C . PHE A 1 191 ? -14.956 -5.719 14.209 1.00 97.06 191 PHE A C 1
ATOM 1496 O O . PHE A 1 191 ? -13.757 -5.858 13.954 1.00 97.06 191 PHE A O 1
ATOM 1503 N N . ASP A 1 192 ? -15.580 -6.468 15.121 1.00 96.62 192 ASP A N 1
ATOM 1504 C CA . ASP A 1 192 ? -14.910 -7.481 15.935 1.00 96.62 192 ASP A CA 1
ATOM 1505 C C . ASP A 1 192 ? -14.389 -8.649 15.064 1.00 96.62 192 ASP A C 1
ATOM 1507 O O . ASP A 1 192 ? -13.262 -9.114 15.268 1.00 96.62 192 ASP A O 1
ATOM 1511 N N . GLU A 1 193 ? -15.157 -9.086 14.057 1.00 95.94 193 GLU A N 1
ATOM 1512 C CA . GLU A 1 193 ? -14.738 -10.120 13.102 1.00 95.94 193 GLU A CA 1
ATOM 1513 C C . GLU A 1 193 ? -13.529 -9.671 12.272 1.00 95.94 193 GLU A C 1
ATOM 1515 O O . GLU A 1 193 ? -12.546 -10.412 12.179 1.00 95.94 193 GLU A O 1
ATOM 1520 N N . LEU A 1 194 ? -13.559 -8.456 11.710 1.00 97.38 194 LEU A N 1
ATOM 1521 C CA . LEU A 1 194 ? -12.443 -7.923 10.925 1.00 97.38 194 LEU A CA 1
ATOM 1522 C C . LEU A 1 194 ? -11.169 -7.806 11.761 1.00 97.38 194 LEU A C 1
ATOM 1524 O O . LEU A 1 194 ? -10.113 -8.261 11.319 1.00 97.38 194 LEU A O 1
ATOM 1528 N N . ASN A 1 195 ? -11.261 -7.279 12.985 1.00 96.75 195 ASN A N 1
ATOM 1529 C CA . ASN A 1 195 ? -10.105 -7.169 13.875 1.00 96.75 195 ASN A CA 1
ATOM 1530 C C . ASN A 1 195 ? -9.480 -8.541 14.170 1.00 96.75 195 ASN A C 1
ATOM 1532 O O . ASN A 1 195 ? -8.255 -8.680 14.146 1.00 96.75 195 ASN A O 1
ATOM 1536 N N . SER A 1 196 ? -10.314 -9.557 14.416 1.00 95.12 196 SER A N 1
ATOM 1537 C CA . SER A 1 196 ? -9.865 -10.933 14.648 1.00 95.12 196 SER A CA 1
ATOM 1538 C C . SER A 1 196 ? -9.209 -11.528 13.398 1.00 95.12 196 SER A C 1
ATOM 1540 O O . SER A 1 196 ? -8.068 -11.998 13.446 1.00 95.12 196 SER A O 1
ATOM 1542 N N . ARG A 1 197 ? -9.882 -11.429 12.244 1.00 95.69 197 ARG A N 1
ATOM 1543 C CA . ARG A 1 197 ? -9.407 -11.960 10.958 1.00 95.69 197 ARG A CA 1
ATOM 1544 C C . ARG A 1 197 ? -8.084 -11.331 10.519 1.00 95.69 197 ARG A C 1
ATOM 1546 O O . ARG A 1 197 ? -7.204 -12.040 10.033 1.00 95.69 197 ARG A O 1
ATOM 1553 N N . LEU A 1 198 ? -7.936 -10.022 10.709 1.00 95.94 198 LEU A N 1
ATOM 1554 C CA . LEU A 1 198 ? -6.739 -9.256 10.353 1.00 95.94 198 LEU A CA 1
ATOM 1555 C C . LEU A 1 198 ? -5.652 -9.289 11.435 1.00 95.94 198 LEU A C 1
ATOM 1557 O O . LEU A 1 198 ? -4.571 -8.739 11.229 1.00 95.94 198 LEU A O 1
ATOM 1561 N N . LYS A 1 199 ? -5.913 -9.962 12.565 1.00 94.81 199 LYS A N 1
ATOM 1562 C CA . LYS A 1 199 ? -4.995 -10.081 13.704 1.00 94.81 199 LYS A CA 1
ATOM 1563 C C . LYS A 1 199 ? -4.534 -8.713 14.214 1.00 94.81 199 LYS A C 1
ATOM 1565 O O . LYS A 1 199 ? -3.329 -8.487 14.337 1.00 94.81 199 LYS A O 1
ATOM 1570 N N . LEU A 1 200 ? -5.480 -7.807 14.483 1.00 94.94 200 LEU A N 1
ATOM 1571 C CA . LEU A 1 200 ? -5.191 -6.483 15.047 1.00 94.94 200 LEU A CA 1
ATOM 1572 C C . LEU A 1 200 ? -4.227 -6.620 16.236 1.00 94.94 200 LEU A C 1
ATOM 1574 O O . LEU A 1 200 ? -4.461 -7.412 17.146 1.00 94.94 200 LEU A O 1
ATOM 1578 N N . GLN A 1 201 ? -3.136 -5.863 16.208 1.00 93.44 201 GLN A N 1
ATOM 1579 C CA . GLN A 1 201 ? -2.068 -5.905 17.209 1.00 93.44 201 GLN A CA 1
ATOM 1580 C C . GLN A 1 201 ? -2.170 -4.748 18.203 1.00 93.44 201 GLN A C 1
ATOM 1582 O O . GLN A 1 201 ? -1.772 -4.890 19.360 1.00 93.44 201 GLN A O 1
ATOM 1587 N N . GLY A 1 202 ? -2.698 -3.605 17.765 1.00 93.56 202 GLY A N 1
ATOM 1588 C CA . GLY A 1 202 ? -2.783 -2.406 18.587 1.00 93.56 202 GLY A CA 1
ATOM 1589 C C . GLY A 1 202 ? -3.820 -1.414 18.086 1.00 93.56 202 GLY A C 1
ATOM 1590 O O . GLY A 1 202 ? -4.209 -1.423 16.916 1.00 93.56 202 GLY A O 1
ATOM 1591 N N . ILE A 1 203 ? -4.254 -0.552 19.000 1.00 94.50 203 ILE A N 1
ATOM 1592 C CA . ILE A 1 203 ? -5.134 0.577 18.713 1.00 94.50 203 ILE A CA 1
ATOM 1593 C C . ILE A 1 203 ? -4.666 1.805 19.490 1.00 94.50 203 ILE A C 1
ATOM 1595 O O . ILE A 1 203 ? -4.313 1.726 20.671 1.00 94.50 203 ILE A O 1
ATOM 1599 N N . ALA A 1 204 ? -4.693 2.955 18.827 1.00 92.12 204 ALA A N 1
ATOM 1600 C CA . ALA A 1 204 ? -4.475 4.246 19.459 1.00 92.12 204 ALA A CA 1
ATOM 1601 C C . ALA A 1 204 ? -5.635 5.181 19.123 1.00 92.12 204 ALA A C 1
ATOM 1603 O O . ALA A 1 204 ? -5.870 5.498 17.954 1.00 92.12 204 ALA A O 1
ATOM 1604 N N . LEU A 1 205 ? -6.352 5.635 20.149 1.00 92.06 205 LEU A N 1
ATOM 1605 C CA . LEU A 1 205 ? -7.384 6.650 19.982 1.00 92.06 205 LEU A CA 1
ATOM 1606 C C . LEU A 1 205 ? -6.767 8.036 20.015 1.00 92.06 205 LEU A C 1
ATOM 1608 O O . LEU A 1 205 ? -5.917 8.345 20.848 1.00 92.06 205 LEU A O 1
ATOM 1612 N N . ASN A 1 206 ? -7.253 8.890 19.127 1.00 85.31 206 ASN A N 1
ATOM 1613 C CA . ASN A 1 206 ? -6.906 10.292 19.114 1.00 85.31 206 ASN A CA 1
ATOM 1614 C C . ASN A 1 206 ? -8.202 11.097 19.088 1.00 85.31 206 ASN A C 1
ATOM 1616 O O . ASN A 1 206 ? -8.992 11.030 18.147 1.00 85.31 206 ASN A O 1
ATOM 1620 N N . SER A 1 207 ? -8.393 11.892 20.135 1.00 77.94 207 SER A N 1
ATOM 1621 C CA . SER A 1 207 ? -9.389 12.956 20.165 1.00 77.94 207 SER A CA 1
ATOM 1622 C C . SER A 1 207 ? -8.645 14.270 20.345 1.00 77.94 207 SER A C 1
ATOM 1624 O O . SER A 1 207 ? -8.558 14.778 21.468 1.00 77.94 207 SER A O 1
ATOM 1626 N N . PRO A 1 208 ? -8.064 14.836 19.271 1.00 70.75 208 PRO A N 1
ATOM 1627 C CA . PRO A 1 208 ? -7.649 16.228 19.325 1.00 70.75 208 PRO A CA 1
ATOM 1628 C C . PRO A 1 208 ? -8.838 17.099 19.782 1.00 70.75 208 PRO A C 1
ATOM 1630 O O . PRO A 1 208 ? -9.989 16.715 19.595 1.00 70.75 208 PRO A O 1
ATOM 1633 N N . PRO A 1 209 ? -8.612 18.297 20.347 1.00 65.50 209 PRO A N 1
ATOM 1634 C CA . PRO A 1 209 ? -9.689 19.217 20.747 1.00 65.50 209 PRO A CA 1
ATOM 1635 C C . PRO A 1 209 ? -10.596 19.687 19.583 1.00 65.50 209 PRO A C 1
ATOM 1637 O O . PRO A 1 209 ? -11.500 20.495 19.785 1.00 65.50 209 PRO A O 1
ATOM 1640 N N . SER A 1 210 ? -10.349 19.204 18.363 1.00 58.94 210 SER A N 1
ATOM 1641 C CA . SER A 1 210 ? -11.166 19.366 17.164 1.00 58.94 210 SER A CA 1
ATOM 1642 C C . SER A 1 210 ? -12.220 18.260 17.013 1.00 58.94 210 SER A C 1
ATOM 1644 O O . SER A 1 210 ? -12.048 17.147 17.482 1.00 58.94 210 SER A O 1
ATOM 1646 N N . ILE A 1 211 ? -13.270 18.555 16.250 1.00 67.50 211 ILE A N 1
ATOM 1647 C CA . ILE A 1 211 ? -14.446 17.717 15.931 1.00 67.50 211 ILE A CA 1
ATOM 1648 C C . ILE A 1 211 ? -14.193 16.327 15.303 1.00 67.50 211 ILE A C 1
ATOM 1650 O O . ILE A 1 211 ? -15.160 15.645 14.982 1.00 67.50 211 ILE A O 1
ATOM 1654 N N . LEU A 1 212 ? -12.945 15.912 15.074 1.00 80.31 212 LEU A N 1
ATOM 1655 C CA . LEU A 1 212 ? -12.631 14.649 14.401 1.00 80.31 212 LEU A CA 1
ATOM 1656 C C . LEU A 1 212 ? -12.098 13.638 15.415 1.00 80.31 212 LEU A C 1
ATOM 1658 O O . LEU A 1 212 ? -10.983 13.782 15.916 1.00 80.31 212 LEU A O 1
ATOM 1662 N N . THR A 1 213 ? -12.908 12.622 15.697 1.00 90.50 213 THR A N 1
ATOM 1663 C CA . THR A 1 213 ? -12.550 11.455 16.504 1.00 90.50 213 THR A CA 1
ATOM 1664 C C . THR A 1 213 ? -12.064 10.337 15.597 1.00 90.50 213 THR A C 1
ATOM 1666 O O . THR A 1 213 ? -12.803 9.889 14.716 1.00 90.50 213 THR A O 1
ATOM 1669 N N . PHE A 1 214 ? -10.832 9.876 15.809 1.00 93.50 214 PHE A N 1
ATOM 1670 C CA . PHE A 1 214 ? -10.270 8.797 15.005 1.00 93.50 214 PHE A CA 1
ATOM 1671 C C . PHE A 1 214 ? -9.499 7.770 15.834 1.00 93.50 214 PHE A C 1
ATOM 1673 O O . PHE A 1 214 ? -9.004 8.050 16.930 1.00 93.50 214 PHE A O 1
ATOM 1680 N N . ALA A 1 215 ? -9.407 6.564 15.285 1.00 94.94 215 ALA A N 1
ATOM 1681 C CA . ALA A 1 215 ? -8.631 5.455 15.809 1.00 94.94 215 ALA A CA 1
ATOM 1682 C C . ALA A 1 215 ? -7.570 5.044 14.789 1.00 94.94 215 ALA A C 1
ATOM 1684 O O . ALA A 1 215 ? -7.885 4.819 13.625 1.00 94.94 215 ALA A O 1
ATOM 1685 N N . ASN A 1 216 ? -6.326 4.902 15.230 1.00 94.69 216 ASN A N 1
ATOM 1686 C CA . ASN A 1 216 ? -5.284 4.252 14.447 1.00 94.69 216 ASN A CA 1
ATOM 1687 C C . ASN A 1 216 ? -5.267 2.772 14.817 1.00 94.69 216 ASN A C 1
ATOM 1689 O O . ASN A 1 216 ? -4.991 2.432 15.968 1.00 94.69 216 ASN A O 1
ATOM 1693 N N . LEU A 1 217 ? -5.576 1.916 13.852 1.00 95.50 217 LEU A N 1
ATOM 1694 C CA . LEU A 1 217 ? -5.487 0.467 13.951 1.00 95.50 217 LEU A CA 1
ATOM 1695 C C . LEU A 1 217 ? -4.144 -0.004 13.408 1.00 95.50 217 LEU A C 1
ATOM 1697 O O . LEU A 1 217 ? -3.707 0.466 12.356 1.00 95.50 217 LEU A O 1
ATOM 1701 N N . CYS A 1 218 ? -3.522 -0.947 14.110 1.00 94.00 218 CYS A N 1
ATOM 1702 C CA . CYS A 1 218 ? -2.204 -1.461 13.770 1.00 94.00 218 CYS A CA 1
ATOM 1703 C C . CYS A 1 218 ? -2.216 -2.980 13.638 1.00 94.00 218 CYS A C 1
ATOM 1705 O O . CYS A 1 218 ? -2.698 -3.700 14.513 1.00 94.00 218 CYS A O 1
ATOM 1707 N N . PHE A 1 219 ? -1.690 -3.446 12.514 1.00 94.50 219 PHE A N 1
ATOM 1708 C CA . PHE A 1 219 ? -1.789 -4.803 12.006 1.00 94.50 219 PHE A CA 1
ATOM 1709 C C . PHE A 1 219 ? -0.406 -5.343 11.627 1.00 94.50 219 PHE A C 1
ATOM 1711 O O . PHE A 1 219 ? 0.537 -4.565 11.456 1.00 94.50 219 PHE A O 1
ATOM 1718 N N . PRO A 1 220 ? -0.282 -6.665 11.421 1.00 93.50 220 PRO A N 1
ATOM 1719 C CA . PRO A 1 220 ? 0.899 -7.223 10.788 1.00 93.50 220 PRO A CA 1
ATOM 1720 C C . PRO A 1 220 ? 1.132 -6.654 9.381 1.00 93.50 220 PRO A C 1
ATOM 1722 O O . PRO A 1 220 ? 0.198 -6.284 8.670 1.00 93.50 220 PRO A O 1
ATOM 1725 N N . GLU A 1 221 ? 2.388 -6.666 8.949 1.00 90.50 221 GLU A N 1
ATOM 1726 C CA . GLU A 1 221 ? 2.837 -6.106 7.667 1.00 90.50 221 GLU A CA 1
ATOM 1727 C C . GLU A 1 221 ? 2.260 -6.790 6.415 1.00 90.50 221 GLU A C 1
ATOM 1729 O O . GLU A 1 221 ? 2.267 -6.205 5.340 1.00 90.50 221 GLU A O 1
ATOM 1734 N N . TRP A 1 222 ? 1.737 -8.011 6.544 1.00 93.25 222 TRP A N 1
ATOM 1735 C CA . TRP A 1 222 ? 1.137 -8.772 5.443 1.00 93.25 222 TRP A CA 1
ATOM 1736 C C . TRP A 1 222 ? -0.361 -8.492 5.248 1.00 93.25 222 TRP A C 1
ATOM 1738 O O . TRP A 1 222 ? -1.015 -9.173 4.459 1.00 93.25 222 TRP A O 1
ATOM 1748 N N . VAL A 1 223 ? -0.947 -7.536 5.976 1.00 95.56 223 VAL A N 1
ATOM 1749 C CA . VAL A 1 223 ? -2.321 -7.095 5.701 1.00 95.56 223 VAL A CA 1
ATOM 1750 C C . VAL A 1 223 ? -2.349 -6.278 4.414 1.00 95.56 223 VAL A C 1
ATOM 1752 O O . VAL A 1 223 ? -1.614 -5.301 4.261 1.00 95.56 223 VAL A O 1
ATOM 1755 N N . ASN A 1 224 ? -3.263 -6.631 3.511 1.00 96.62 224 ASN A N 1
ATOM 1756 C CA . ASN A 1 224 ? -3.565 -5.808 2.353 1.00 96.62 224 ASN A CA 1
ATOM 1757 C C . ASN A 1 224 ? -4.358 -4.578 2.807 1.00 96.62 224 ASN A C 1
ATOM 1759 O O . ASN A 1 224 ? -5.579 -4.614 2.933 1.00 96.62 224 ASN A O 1
ATOM 1763 N N . ILE A 1 225 ? -3.643 -3.487 3.081 1.00 94.38 225 ILE A N 1
ATOM 1764 C CA . ILE A 1 225 ? -4.216 -2.263 3.654 1.00 94.38 225 ILE A CA 1
ATOM 1765 C C . ILE A 1 225 ? -5.302 -1.637 2.770 1.00 94.38 225 ILE A C 1
ATOM 1767 O O . ILE A 1 225 ? -6.228 -1.047 3.315 1.00 94.38 225 ILE A O 1
ATOM 1771 N N . ASP A 1 226 ? -5.244 -1.785 1.443 1.00 92.94 226 ASP A N 1
ATOM 1772 C CA . ASP A 1 226 ? -6.293 -1.243 0.566 1.00 92.94 226 ASP A CA 1
ATOM 1773 C C . ASP A 1 226 ? -7.581 -2.076 0.674 1.00 92.94 226 ASP A C 1
ATOM 1775 O O . ASP A 1 226 ? -8.641 -1.525 0.962 1.00 92.94 226 ASP A O 1
ATOM 1779 N N . ALA A 1 227 ? -7.481 -3.407 0.590 1.00 96.31 227 ALA A N 1
ATOM 1780 C CA . ALA A 1 227 ? -8.635 -4.289 0.791 1.00 96.31 227 ALA A CA 1
ATOM 1781 C C . ALA A 1 227 ? -9.214 -4.178 2.215 1.00 96.31 227 ALA A C 1
ATOM 1783 O O . ALA A 1 227 ? -10.430 -4.181 2.409 1.00 96.31 227 ALA A O 1
ATOM 1784 N N . ALA A 1 228 ? -8.352 -4.045 3.228 1.00 96.94 228 ALA A N 1
ATOM 1785 C CA . ALA A 1 228 ? -8.781 -3.813 4.602 1.00 96.94 228 ALA A CA 1
ATOM 1786 C C . ALA A 1 228 ? -9.476 -2.449 4.752 1.00 96.94 228 ALA A C 1
ATOM 1788 O O . ALA A 1 228 ? -10.507 -2.370 5.415 1.00 96.94 228 ALA A O 1
ATOM 1789 N N . SER A 1 229 ? -8.963 -1.395 4.109 1.00 96.25 229 SER A N 1
ATOM 1790 C CA . SER A 1 229 ? -9.592 -0.069 4.085 1.00 96.25 229 SER A CA 1
ATOM 1791 C C . SER A 1 229 ? -11.010 -0.121 3.512 1.00 96.25 229 SER A C 1
ATOM 1793 O O . SER A 1 229 ? -11.938 0.419 4.120 1.00 96.25 229 SER A O 1
ATOM 1795 N N . ASP A 1 230 ? -11.193 -0.804 2.381 1.00 96.38 230 ASP A N 1
ATOM 1796 C CA . ASP A 1 230 ? -12.509 -0.988 1.761 1.00 96.38 230 ASP A CA 1
ATOM 1797 C C . ASP A 1 230 ? -13.457 -1.776 2.678 1.00 96.38 230 ASP A C 1
ATOM 1799 O O . ASP A 1 230 ? -14.617 -1.394 2.846 1.00 96.38 230 ASP A O 1
ATOM 1803 N N . ALA A 1 231 ? -12.957 -2.823 3.344 1.00 97.81 231 ALA A N 1
ATOM 1804 C CA . ALA A 1 231 ? -13.752 -3.612 4.280 1.00 97.81 231 ALA A CA 1
ATOM 1805 C C . ALA A 1 231 ? -14.187 -2.803 5.516 1.00 97.81 231 ALA A C 1
ATOM 1807 O O . ALA A 1 231 ? -15.362 -2.828 5.876 1.00 97.81 231 ALA A O 1
ATOM 1808 N N . TYR A 1 232 ? -13.279 -2.043 6.140 1.00 98.00 232 TYR A N 1
ATOM 1809 C CA . TYR A 1 232 ? -13.626 -1.191 7.285 1.00 98.00 232 TYR A CA 1
ATOM 1810 C C . TYR A 1 232 ? -14.560 -0.040 6.904 1.00 98.00 232 TYR A C 1
ATOM 1812 O O . TYR A 1 232 ? -15.363 0.376 7.734 1.00 98.00 232 TYR A O 1
ATOM 1820 N N . SER A 1 233 ? -14.499 0.452 5.664 1.00 97.62 233 SER A N 1
ATOM 1821 C CA . SER A 1 233 ? -15.389 1.521 5.185 1.00 97.62 233 SER A CA 1
ATOM 1822 C C . SER A 1 233 ? -16.862 1.100 5.137 1.00 97.62 233 SER A C 1
ATOM 1824 O O . SER A 1 233 ? -17.738 1.960 5.090 1.00 97.62 233 SER A O 1
ATOM 1826 N N . ALA A 1 234 ? -17.143 -0.206 5.140 1.00 97.81 234 ALA A N 1
ATOM 1827 C CA . ALA A 1 234 ? -18.498 -0.747 5.161 1.00 97.81 234 ALA A CA 1
ATOM 1828 C C . ALA A 1 234 ? -19.053 -0.982 6.581 1.00 97.81 234 ALA A C 1
ATOM 1830 O O . ALA A 1 234 ? -20.245 -1.248 6.714 1.00 97.81 234 ALA A O 1
ATOM 1831 N N . VAL A 1 235 ? -18.220 -0.890 7.623 1.00 98.12 235 VAL A N 1
ATOM 1832 C CA . VAL A 1 235 ? -18.602 -1.228 9.002 1.00 98.12 235 VAL A CA 1
ATOM 1833 C C . VAL A 1 235 ? -19.460 -0.127 9.627 1.00 98.12 235 VAL A C 1
ATOM 1835 O O . VAL A 1 235 ? -19.094 1.050 9.614 1.00 98.12 235 VAL A O 1
ATOM 1838 N N . GLU A 1 236 ? -20.574 -0.510 10.261 1.00 97.88 236 GLU A N 1
ATOM 1839 C CA . GLU A 1 236 ? -21.431 0.432 10.995 1.00 97.88 236 GLU A CA 1
ATOM 1840 C C . GLU A 1 236 ? -20.638 1.206 12.067 1.00 97.88 236 GLU A C 1
ATOM 1842 O O . GLU A 1 236 ? -19.932 0.630 12.896 1.00 97.88 236 GLU A O 1
ATOM 1847 N N . GLY A 1 237 ? -20.766 2.535 12.066 1.00 96.75 237 GLY A N 1
ATOM 1848 C CA . GLY A 1 237 ? -20.035 3.418 12.974 1.00 96.75 237 GLY A CA 1
ATOM 1849 C C . GLY A 1 237 ? -18.650 3.853 12.477 1.00 96.75 237 GLY A C 1
ATOM 1850 O O . GLY A 1 237 ? -18.007 4.662 13.150 1.00 96.75 237 GLY A O 1
ATOM 1851 N N . VAL A 1 238 ? -18.191 3.382 11.312 1.00 97.31 238 VAL A N 1
ATOM 1852 C CA . VAL A 1 238 ? -17.023 3.933 10.605 1.00 97.31 238 VAL A CA 1
ATOM 1853 C C . VAL A 1 238 ? -17.507 4.946 9.564 1.00 97.31 238 VAL A C 1
ATOM 1855 O O . VAL A 1 238 ? -18.262 4.616 8.657 1.00 97.31 238 VAL A O 1
ATOM 1858 N N . GLN A 1 239 ? -17.086 6.205 9.697 1.00 96.62 239 GLN A N 1
ATOM 1859 C CA . GLN A 1 239 ? -17.480 7.290 8.789 1.00 96.62 239 GLN A CA 1
ATOM 1860 C C . GLN A 1 239 ? -16.584 7.371 7.555 1.00 96.62 239 GLN A C 1
ATOM 1862 O O . GLN A 1 239 ? -17.042 7.689 6.460 1.00 96.62 239 GLN A O 1
ATOM 1867 N N . TYR A 1 240 ? -15.286 7.168 7.763 1.00 95.62 240 TYR A N 1
ATOM 1868 C CA . TYR A 1 240 ? -14.264 7.291 6.735 1.00 95.62 240 TYR A CA 1
ATOM 1869 C C . TYR A 1 240 ? -13.024 6.507 7.160 1.00 95.62 240 TYR A C 1
ATOM 1871 O O . TYR A 1 240 ? -12.705 6.438 8.350 1.00 95.62 240 TYR A O 1
ATOM 1879 N N . VAL A 1 241 ? -12.317 5.939 6.189 1.00 96.06 241 VAL A N 1
ATOM 1880 C CA . VAL A 1 241 ? -11.045 5.252 6.405 1.00 96.06 241 VAL A CA 1
ATOM 1881 C C . VAL A 1 241 ? -9.970 5.971 5.615 1.00 96.06 241 VAL A C 1
ATOM 1883 O O . VAL A 1 241 ? -10.120 6.210 4.420 1.00 96.06 241 VAL A O 1
ATOM 1886 N N . ASP A 1 242 ? -8.880 6.307 6.293 1.00 92.88 242 ASP A N 1
ATOM 1887 C CA . ASP A 1 242 ? -7.693 6.870 5.678 1.00 92.88 242 ASP A CA 1
ATOM 1888 C C . ASP A 1 242 ? -6.507 5.941 5.895 1.00 92.88 242 ASP A C 1
ATOM 1890 O O . ASP A 1 242 ? -6.122 5.599 7.016 1.00 92.88 242 ASP A O 1
ATOM 1894 N N . SER A 1 243 ? -5.907 5.543 4.790 1.00 88.31 243 SER A N 1
ATOM 1895 C CA . SER A 1 243 ? -4.643 4.821 4.759 1.00 88.31 243 SER A CA 1
ATOM 1896 C C . SER A 1 243 ? -3.578 5.608 4.003 1.00 88.31 243 SER A C 1
ATOM 1898 O O . SER A 1 243 ? -2.465 5.119 3.822 1.00 88.31 243 SER A O 1
ATOM 1900 N N . THR A 1 244 ? -3.919 6.806 3.526 1.00 85.00 244 THR A N 1
ATOM 1901 C CA . THR A 1 244 ? -3.175 7.542 2.513 1.00 85.00 244 THR A CA 1
ATOM 1902 C C . THR A 1 244 ? -2.088 8.422 3.125 1.00 85.00 244 THR A C 1
ATOM 1904 O O . THR A 1 244 ? -2.223 8.966 4.219 1.00 85.00 244 THR A O 1
ATOM 1907 N N . VAL A 1 245 ? -0.980 8.570 2.402 1.00 83.00 245 VAL A N 1
ATOM 1908 C CA . VAL A 1 245 ? 0.024 9.599 2.692 1.00 83.00 245 VAL A CA 1
ATOM 1909 C C . VAL A 1 245 ? -0.285 10.810 1.818 1.00 83.00 245 VAL A C 1
ATOM 1911 O O . VAL A 1 245 ? -0.470 10.673 0.610 1.00 83.00 245 VAL A O 1
ATOM 1914 N N . ILE A 1 246 ? -0.356 11.994 2.428 1.00 81.75 246 ILE A N 1
ATOM 1915 C CA . ILE A 1 246 ? -0.679 13.240 1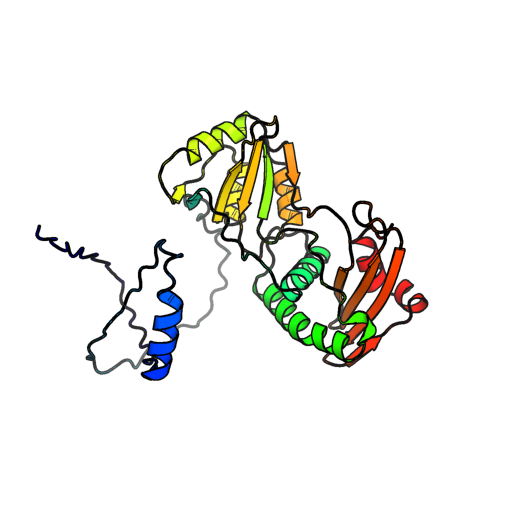.725 1.00 81.75 246 ILE A CA 1
ATOM 1916 C C . ILE A 1 246 ? 0.507 13.697 0.869 1.00 81.75 246 ILE A C 1
ATOM 1918 O O . ILE A 1 246 ? 1.635 13.796 1.355 1.00 81.75 246 ILE A O 1
ATOM 1922 N N . GLY A 1 247 ? 0.206 14.083 -0.372 1.00 84.12 247 GLY A N 1
ATOM 1923 C CA . GLY A 1 247 ? 1.140 14.703 -1.309 1.00 84.12 247 GLY A CA 1
ATOM 1924 C C . GLY A 1 247 ? 1.612 13.760 -2.411 1.00 84.12 247 GLY A C 1
ATOM 1925 O O . GLY A 1 247 ? 1.327 12.563 -2.409 1.00 84.12 247 GLY A O 1
ATOM 1926 N N . ASP A 1 248 ? 2.336 14.330 -3.369 1.00 89.62 248 ASP A N 1
ATOM 1927 C CA . ASP A 1 248 ? 2.965 13.593 -4.454 1.00 89.62 248 ASP A CA 1
ATOM 1928 C C . ASP A 1 248 ? 4.482 13.840 -4.520 1.00 89.62 248 ASP A C 1
ATOM 1930 O O . ASP A 1 248 ? 5.025 14.673 -3.794 1.00 89.62 248 ASP A O 1
ATOM 1934 N N . GLY A 1 249 ? 5.194 13.095 -5.360 1.00 93.88 249 GLY A N 1
ATOM 1935 C CA . GLY A 1 249 ? 6.636 13.240 -5.533 1.00 93.88 249 GLY A CA 1
ATOM 1936 C C . GLY A 1 249 ? 7.237 12.184 -6.457 1.00 93.88 249 GLY A C 1
ATOM 1937 O O . GLY A 1 249 ? 6.514 11.349 -7.000 1.00 93.88 249 GLY A O 1
ATOM 1938 N N . PRO A 1 250 ? 8.563 12.184 -6.641 1.00 95.94 250 PRO A N 1
ATOM 1939 C CA . PRO A 1 250 ? 9.259 11.077 -7.286 1.00 95.94 250 PRO A CA 1
ATOM 1940 C C . PRO A 1 250 ? 8.844 9.725 -6.684 1.00 95.94 250 PRO A C 1
ATOM 1942 O O . PRO A 1 250 ? 8.658 9.613 -5.470 1.00 95.94 250 PRO A O 1
ATOM 1945 N N . ASP A 1 251 ? 8.645 8.715 -7.527 1.00 97.00 251 ASP A N 1
ATOM 1946 C CA . ASP A 1 251 ? 8.185 7.396 -7.082 1.00 97.00 251 ASP A CA 1
ATOM 1947 C C . ASP A 1 251 ? 8.652 6.298 -8.045 1.00 97.00 251 ASP A C 1
ATOM 1949 O O . ASP A 1 251 ? 9.012 6.558 -9.196 1.00 97.00 251 ASP A O 1
ATOM 1953 N N . ILE A 1 252 ? 8.587 5.056 -7.582 1.00 97.75 252 ILE A N 1
ATOM 1954 C CA . ILE A 1 252 ? 8.795 3.859 -8.386 1.00 97.75 252 ILE A CA 1
ATOM 1955 C C . ILE A 1 252 ? 7.564 2.974 -8.217 1.00 97.75 252 ILE A C 1
ATOM 1957 O O . ILE A 1 252 ? 7.075 2.755 -7.107 1.00 97.75 252 ILE A O 1
ATOM 1961 N N . VAL A 1 253 ? 7.067 2.434 -9.323 1.00 97.38 253 VAL A N 1
ATOM 1962 C CA . VAL A 1 253 ? 6.024 1.405 -9.314 1.00 97.38 253 VAL A CA 1
ATOM 1963 C C . VAL A 1 253 ? 6.501 0.185 -10.083 1.00 97.38 253 VAL A C 1
ATOM 1965 O O . VAL A 1 253 ? 7.305 0.297 -11.011 1.00 97.38 253 VAL A O 1
ATOM 1968 N N . THR A 1 254 ? 6.030 -0.992 -9.680 1.00 98.00 254 THR A N 1
ATOM 1969 C CA . THR A 1 254 ? 6.463 -2.249 -10.285 1.00 98.00 254 THR A CA 1
ATOM 1970 C C . THR A 1 254 ? 5.358 -3.291 -10.322 1.00 98.00 254 THR A C 1
ATOM 1972 O O . THR A 1 254 ? 4.441 -3.275 -9.502 1.00 98.00 254 THR A O 1
ATOM 1975 N N . THR A 1 255 ? 5.445 -4.197 -11.291 1.00 97.75 255 THR A N 1
ATOM 1976 C CA . THR A 1 255 ? 4.639 -5.417 -11.349 1.00 97.75 255 THR A CA 1
ATOM 1977 C C . THR A 1 255 ? 5.451 -6.566 -11.941 1.00 97.75 255 THR A C 1
ATOM 1979 O O . THR A 1 255 ? 6.420 -6.349 -12.675 1.00 97.75 255 THR A O 1
ATOM 1982 N N . LYS A 1 256 ? 5.051 -7.803 -11.638 1.00 97.50 256 LYS A N 1
ATOM 1983 C CA . LYS A 1 256 ? 5.666 -9.027 -12.166 1.00 97.50 256 LYS A CA 1
ATOM 1984 C C . LYS A 1 256 ? 4.643 -9.817 -12.973 1.00 97.50 256 LYS A C 1
ATOM 1986 O O . LYS A 1 256 ? 3.644 -10.272 -12.415 1.00 97.50 256 LYS A O 1
ATOM 1991 N N . GLU A 1 257 ? 4.931 -10.046 -14.252 1.00 97.12 257 GLU A N 1
ATOM 1992 C CA . GLU A 1 257 ? 4.110 -10.862 -15.152 1.00 97.12 257 GLU A CA 1
ATOM 1993 C C . GLU A 1 257 ? 4.987 -11.880 -15.898 1.00 97.12 257 GLU A C 1
ATOM 1995 O O . GLU A 1 257 ? 6.015 -11.533 -16.478 1.00 97.12 257 GLU A O 1
ATOM 2000 N N . GLY A 1 258 ? 4.603 -13.162 -15.877 1.00 95.06 258 GLY A N 1
ATOM 2001 C CA . GLY A 1 258 ? 5.306 -14.215 -16.626 1.00 95.06 258 GLY A CA 1
ATOM 2002 C C . GLY A 1 258 ? 6.784 -14.398 -16.250 1.00 95.06 258 GLY A C 1
ATOM 2003 O O . GLY A 1 258 ? 7.596 -14.718 -17.112 1.00 95.06 258 GLY A O 1
ATOM 2004 N N . GLY A 1 259 ? 7.152 -14.150 -14.987 1.00 95.94 259 GLY A N 1
ATOM 2005 C CA . GLY A 1 259 ? 8.543 -14.226 -14.514 1.00 95.94 259 GLY A CA 1
ATOM 2006 C C . GLY A 1 259 ? 9.416 -13.021 -14.886 1.00 95.94 259 GLY A C 1
ATOM 2007 O O . GLY A 1 259 ? 10.596 -13.001 -14.546 1.00 95.94 259 GLY A O 1
ATOM 2008 N N . ARG A 1 260 ? 8.845 -12.010 -15.548 1.00 98.19 260 ARG A N 1
ATOM 2009 C CA . ARG A 1 260 ? 9.502 -10.745 -15.880 1.00 98.19 260 ARG A CA 1
ATOM 2010 C C . ARG A 1 260 ? 8.958 -9.629 -14.998 1.00 98.19 260 ARG A C 1
ATOM 2012 O O . ARG A 1 260 ? 7.747 -9.515 -14.810 1.00 98.19 260 ARG A O 1
ATOM 2019 N N . TRP A 1 261 ? 9.855 -8.792 -14.497 1.00 98.56 261 TRP A N 1
ATOM 2020 C CA . TRP A 1 261 ? 9.496 -7.576 -13.782 1.00 98.56 261 TRP A CA 1
ATOM 2021 C C . TRP A 1 261 ? 9.407 -6.381 -14.722 1.00 98.56 261 TRP A C 1
ATOM 2023 O O . TRP A 1 261 ? 10.166 -6.286 -15.688 1.00 98.56 261 TRP A O 1
ATOM 2033 N N . PHE A 1 262 ? 8.502 -5.465 -14.403 1.00 98.56 262 PHE A N 1
ATOM 2034 C CA . PHE A 1 262 ? 8.245 -4.227 -15.124 1.00 98.56 262 PHE A CA 1
ATOM 2035 C C . PHE A 1 262 ? 8.283 -3.086 -14.116 1.00 98.56 262 PHE A C 1
ATOM 2037 O O . PHE A 1 262 ? 7.454 -3.059 -13.214 1.00 98.56 262 PHE A O 1
ATOM 2044 N N . PHE A 1 263 ? 9.224 -2.159 -14.270 1.00 98.56 263 PHE A N 1
ATOM 2045 C CA . PHE A 1 263 ? 9.386 -1.006 -13.389 1.00 98.56 263 PHE A CA 1
ATOM 2046 C C . PHE A 1 263 ? 9.133 0.292 -14.150 1.00 98.56 263 PHE A C 1
ATOM 2048 O O . PHE A 1 263 ? 9.602 0.456 -15.279 1.00 98.56 263 PHE A O 1
ATOM 2055 N N . ILE A 1 264 ? 8.450 1.231 -13.502 1.00 98.31 264 ILE A N 1
ATOM 2056 C CA . ILE A 1 264 ? 8.376 2.626 -13.934 1.00 98.31 264 ILE A CA 1
ATOM 2057 C C . ILE A 1 264 ? 9.000 3.472 -12.834 1.00 98.31 264 ILE A C 1
ATOM 2059 O O . ILE A 1 264 ? 8.516 3.476 -11.703 1.00 98.31 264 ILE A O 1
ATOM 2063 N N . PHE A 1 265 ? 10.064 4.188 -13.177 1.00 98.38 265 PHE A N 1
ATOM 2064 C CA . PHE A 1 265 ? 10.653 5.213 -12.329 1.00 98.38 265 PHE A CA 1
ATOM 2065 C C . PHE A 1 265 ? 10.105 6.556 -12.789 1.00 98.38 265 PHE A C 1
ATOM 2067 O O . PHE A 1 265 ? 10.208 6.898 -13.971 1.00 98.38 265 PHE A O 1
ATOM 2074 N N . ARG A 1 266 ? 9.533 7.316 -11.860 1.00 97.12 266 ARG A N 1
ATOM 2075 C CA . ARG A 1 266 ? 9.065 8.676 -12.099 1.00 97.12 266 ARG A CA 1
ATOM 2076 C C . ARG A 1 266 ? 9.957 9.653 -11.352 1.00 97.12 266 ARG A C 1
ATOM 2078 O O . ARG A 1 266 ? 9.945 9.691 -10.125 1.00 97.12 266 ARG A O 1
ATOM 2085 N N . ASP A 1 267 ? 10.641 10.500 -12.105 1.00 97.44 267 ASP A N 1
ATOM 2086 C CA . ASP A 1 267 ? 11.225 11.731 -11.584 1.00 97.44 267 ASP A CA 1
ATOM 2087 C C . ASP A 1 267 ? 10.176 12.843 -11.711 1.00 97.44 267 ASP A C 1
ATOM 2089 O O . ASP A 1 267 ? 9.779 13.172 -12.826 1.00 97.44 267 ASP A O 1
ATOM 2093 N N . ALA A 1 268 ? 9.663 13.366 -10.597 1.00 95.44 268 ALA A N 1
ATOM 2094 C CA . ALA A 1 268 ? 8.586 14.359 -10.576 1.00 95.44 268 ALA A CA 1
ATOM 2095 C C . ALA A 1 268 ? 8.981 15.602 -9.772 1.00 95.44 268 ALA A C 1
ATOM 2097 O O . ALA A 1 268 ? 9.638 15.501 -8.736 1.00 95.44 268 ALA A O 1
ATOM 2098 N N . TRP A 1 269 ? 8.567 16.782 -10.235 1.00 95.56 269 TRP A N 1
ATOM 2099 C CA . TRP A 1 269 ? 8.901 18.063 -9.607 1.00 95.56 269 TRP A CA 1
ATOM 2100 C C . TRP A 1 269 ? 7.823 19.133 -9.844 1.00 95.56 269 TRP A C 1
ATOM 2102 O O . TRP A 1 269 ? 6.888 18.958 -10.626 1.00 95.56 269 TRP A O 1
ATOM 2112 N N . GLY A 1 270 ? 7.962 20.274 -9.163 1.00 94.19 270 GLY A N 1
ATOM 2113 C CA . GLY A 1 270 ? 7.009 21.387 -9.225 1.00 94.19 270 GLY A CA 1
ATOM 2114 C C . GLY A 1 270 ? 6.022 21.377 -8.055 1.00 94.19 270 GLY A C 1
ATOM 2115 O O . GLY A 1 270 ? 6.430 21.184 -6.912 1.00 94.19 270 GLY A O 1
ATOM 2116 N N . ASP A 1 271 ? 4.737 21.622 -8.326 1.00 90.25 271 ASP A N 1
ATOM 2117 C CA . ASP A 1 271 ? 3.672 21.691 -7.310 1.00 90.25 271 ASP A CA 1
ATOM 2118 C C . ASP A 1 271 ? 3.220 20.295 -6.843 1.00 90.25 271 ASP A C 1
ATOM 2120 O O . ASP A 1 271 ? 2.158 19.786 -7.196 1.00 90.25 271 ASP A O 1
ATOM 2124 N N . CYS A 1 272 ? 4.088 19.632 -6.088 1.00 88.94 272 CYS A N 1
ATOM 2125 C CA . CYS A 1 272 ? 3.885 18.266 -5.616 1.00 88.94 272 CYS A CA 1
ATOM 2126 C C . CYS A 1 272 ? 2.790 18.070 -4.551 1.00 88.94 272 CYS A C 1
ATOM 2128 O O . CYS A 1 272 ? 2.151 17.018 -4.572 1.00 88.94 272 CYS A O 1
ATOM 2130 N N . PRO A 1 273 ? 2.459 19.046 -3.681 1.00 86.19 273 PRO A N 1
ATOM 2131 C CA . PRO A 1 273 ? 1.236 18.969 -2.879 1.00 86.19 273 PRO A CA 1
ATOM 2132 C C . PRO A 1 273 ? -0.042 18.830 -3.722 1.00 86.19 273 PRO A C 1
ATOM 2134 O O . PRO A 1 273 ? -1.027 18.286 -3.228 1.00 86.19 273 PRO A O 1
ATOM 2137 N N . ALA A 1 274 ? -0.015 19.287 -4.980 1.00 83.06 274 ALA A N 1
ATOM 2138 C CA . ALA A 1 274 ? -1.124 19.215 -5.929 1.00 83.06 274 ALA A CA 1
ATOM 2139 C C . ALA A 1 274 ? -0.961 18.141 -7.030 1.00 83.06 274 ALA A C 1
ATOM 2141 O O . ALA A 1 274 ? -1.746 18.149 -7.974 1.00 83.06 274 ALA A O 1
ATOM 2142 N N . GLY A 1 275 ? 0.018 17.228 -6.928 1.00 85.19 275 GLY A N 1
ATOM 2143 C CA . GLY A 1 275 ? 0.221 16.145 -7.913 1.00 85.19 275 GLY A CA 1
ATOM 2144 C C . GLY A 1 275 ? 1.467 16.256 -8.801 1.00 85.19 275 GLY A C 1
ATOM 2145 O O . GLY A 1 275 ? 1.635 15.457 -9.708 1.00 85.19 275 GLY A O 1
ATOM 2146 N N . CYS A 1 276 ? 2.362 17.211 -8.528 1.00 91.56 276 CYS A N 1
ATOM 2147 C CA . CYS A 1 276 ? 3.570 17.511 -9.309 1.00 91.56 276 CYS A CA 1
ATOM 2148 C C . CYS A 1 276 ? 3.258 17.815 -10.789 1.00 91.56 276 CYS A C 1
ATOM 2150 O O . CYS A 1 276 ? 3.130 16.932 -11.625 1.00 91.56 276 CYS A O 1
ATOM 2152 N N . ILE A 1 277 ? 3.266 19.095 -11.165 1.00 93.44 277 ILE A N 1
ATOM 2153 C CA . ILE A 1 277 ? 2.941 19.556 -12.534 1.00 93.44 277 ILE A CA 1
ATOM 2154 C C . ILE A 1 277 ? 3.955 19.161 -13.626 1.00 93.44 277 ILE A C 1
ATOM 2156 O O . ILE A 1 277 ? 3.845 19.594 -14.776 1.00 93.44 277 ILE A O 1
ATOM 2160 N N . SER A 1 278 ? 5.030 18.457 -13.284 1.00 95.12 278 SER A N 1
ATOM 2161 C CA . SER A 1 278 ? 6.071 18.053 -14.225 1.00 95.12 278 SER A CA 1
ATOM 2162 C C . SER A 1 278 ? 6.672 16.722 -13.812 1.00 95.12 278 SER A C 1
ATOM 2164 O O . SER A 1 278 ? 6.902 16.468 -12.630 1.00 95.12 278 SER A O 1
ATOM 2166 N N . GLN A 1 279 ? 6.944 15.881 -14.806 1.00 96.44 279 GLN A N 1
ATOM 2167 C CA . GLN A 1 279 ? 7.508 14.559 -14.591 1.00 96.44 279 GLN A CA 1
ATOM 2168 C C . GLN A 1 279 ? 8.300 14.064 -15.800 1.00 96.44 279 GLN A C 1
ATOM 2170 O O . GLN A 1 279 ? 8.084 14.502 -16.933 1.00 96.44 279 GLN A O 1
ATOM 2175 N N . LYS A 1 280 ? 9.185 13.102 -15.545 1.00 97.12 280 LYS A N 1
ATOM 2176 C CA . LYS A 1 280 ? 9.877 12.286 -16.536 1.00 97.12 280 LYS A CA 1
ATOM 2177 C C . LYS A 1 280 ? 9.787 10.818 -16.124 1.00 97.12 280 LYS A C 1
ATOM 2179 O O . LYS A 1 280 ? 10.107 10.472 -14.987 1.00 97.12 280 LYS A O 1
ATOM 2184 N N . LEU A 1 281 ? 9.363 9.968 -17.056 1.00 97.44 281 LEU A N 1
ATOM 2185 C CA . LEU A 1 281 ? 9.197 8.535 -16.832 1.00 97.44 281 LEU A CA 1
ATOM 2186 C C . LEU A 1 281 ? 10.343 7.742 -17.462 1.00 97.44 281 LEU A C 1
ATOM 2188 O O . LEU A 1 281 ? 10.821 8.062 -18.551 1.00 97.44 281 LEU A O 1
ATOM 2192 N N . PHE A 1 282 ? 10.757 6.683 -16.777 1.00 98.44 282 PHE A N 1
ATOM 2193 C CA . PHE A 1 282 ? 11.737 5.720 -17.258 1.00 98.44 282 PHE A CA 1
ATOM 2194 C C . PHE A 1 282 ? 11.177 4.312 -17.067 1.00 98.44 282 PHE A C 1
ATOM 2196 O O . PHE A 1 282 ? 10.734 3.959 -15.973 1.00 98.44 282 PHE A O 1
ATOM 2203 N N . PHE A 1 283 ? 11.199 3.510 -18.128 1.00 98.62 283 PHE A N 1
ATOM 2204 C CA . PHE A 1 283 ? 10.579 2.189 -18.161 1.00 98.62 283 PHE A CA 1
ATOM 2205 C C . PHE A 1 283 ? 11.656 1.119 -18.240 1.00 98.62 283 PHE A C 1
ATOM 2207 O O . PHE A 1 283 ? 12.537 1.189 -19.098 1.00 98.62 283 PHE A O 1
ATOM 2214 N N . PHE A 1 284 ? 11.568 0.109 -17.382 1.00 98.75 284 PHE A N 1
ATOM 2215 C CA . PHE A 1 284 ? 12.526 -0.990 -17.356 1.00 98.75 284 PHE A CA 1
ATOM 2216 C C . PHE A 1 284 ? 11.813 -2.326 -17.306 1.00 98.75 284 PHE A C 1
ATOM 2218 O O . PHE A 1 284 ? 10.779 -2.478 -16.653 1.00 98.75 284 PHE A O 1
ATOM 2225 N N . THR A 1 285 ? 12.403 -3.312 -17.967 1.00 98.62 285 THR A N 1
ATOM 2226 C CA . THR A 1 285 ? 12.066 -4.715 -17.756 1.00 98.62 285 THR A CA 1
ATOM 2227 C C . THR A 1 285 ? 13.263 -5.456 -17.200 1.00 98.62 285 THR A C 1
ATOM 2229 O O . THR A 1 285 ? 14.400 -5.138 -17.551 1.00 98.62 285 THR A O 1
ATOM 2232 N N . VAL A 1 286 ? 13.006 -6.434 -16.332 1.00 98.44 286 VAL A N 1
ATOM 2233 C CA . VAL A 1 286 ? 14.057 -7.263 -15.738 1.00 98.44 286 VAL A CA 1
ATOM 2234 C C . VAL A 1 286 ? 13.675 -8.735 -15.821 1.00 98.44 286 VAL A C 1
ATOM 2236 O O . VAL A 1 286 ? 12.582 -9.126 -15.406 1.00 98.44 286 VAL A O 1
ATOM 2239 N N . THR A 1 287 ? 14.565 -9.554 -16.384 1.00 97.62 287 THR A N 1
ATOM 2240 C CA . THR A 1 287 ? 14.425 -11.019 -16.450 1.00 97.62 287 THR A CA 1
ATOM 2241 C C . THR A 1 287 ? 15.698 -11.653 -15.889 1.00 97.62 287 THR A C 1
ATOM 2243 O O . THR A 1 287 ? 16.765 -11.532 -16.482 1.00 97.62 287 THR A O 1
ATOM 2246 N N . GLY A 1 288 ? 15.609 -12.309 -14.728 1.00 95.44 288 GLY A N 1
ATOM 2247 C CA . GLY A 1 288 ? 16.806 -12.735 -13.995 1.00 95.44 288 GLY A CA 1
ATOM 2248 C C . GLY A 1 288 ? 17.606 -11.527 -13.499 1.00 95.44 288 GLY A C 1
ATOM 2249 O O . GLY A 1 288 ? 17.080 -10.740 -12.710 1.00 95.44 288 GLY A O 1
ATOM 2250 N N . ASP A 1 289 ? 18.848 -11.391 -13.967 1.00 96.19 289 ASP A N 1
ATOM 2251 C CA . ASP A 1 289 ? 19.742 -10.248 -13.699 1.00 96.19 289 ASP A CA 1
ATOM 2252 C C . ASP A 1 289 ? 19.864 -9.291 -14.904 1.00 96.19 289 ASP A C 1
ATOM 2254 O O . ASP A 1 289 ? 20.588 -8.299 -14.848 1.00 96.19 289 ASP A O 1
ATOM 2258 N N . GLU A 1 290 ? 19.179 -9.576 -16.018 1.00 98.00 290 GLU A N 1
ATOM 2259 C CA . GLU A 1 290 ? 19.226 -8.737 -17.217 1.00 98.00 290 GLU A CA 1
ATOM 2260 C C . GLU A 1 290 ? 18.249 -7.566 -17.084 1.00 98.00 290 GLU A C 1
ATOM 2262 O O . GLU A 1 290 ? 17.032 -7.772 -17.042 1.00 98.00 290 GLU A O 1
ATOM 2267 N N . VAL A 1 291 ? 18.786 -6.344 -17.041 1.00 98.44 291 VAL A N 1
ATOM 2268 C CA . VAL A 1 291 ? 18.017 -5.094 -17.031 1.00 98.44 291 VAL A CA 1
ATOM 2269 C C . VAL A 1 291 ? 17.973 -4.504 -18.439 1.00 98.44 291 VAL A C 1
ATOM 2271 O O . VAL A 1 291 ? 19.010 -4.283 -19.061 1.00 98.44 291 VAL A O 1
ATOM 2274 N N . GLN A 1 292 ? 16.771 -4.186 -18.920 1.00 98.44 292 GLN A N 1
ATOM 2275 C CA . GLN A 1 292 ? 16.562 -3.522 -20.203 1.00 98.44 292 GLN A CA 1
ATOM 2276 C C . GLN A 1 292 ? 15.692 -2.275 -20.030 1.00 98.44 292 GLN A C 1
ATOM 2278 O O . GLN A 1 292 ? 14.533 -2.379 -19.625 1.00 98.44 292 GLN A O 1
ATOM 2283 N N . GLN A 1 293 ? 16.219 -1.107 -20.403 1.00 98.50 293 GLN A N 1
ATOM 2284 C CA . GLN A 1 293 ? 15.416 0.106 -20.564 1.00 98.50 293 GLN A CA 1
ATOM 2285 C C . GLN A 1 293 ? 14.556 0.020 -21.829 1.00 98.50 293 GLN A C 1
ATOM 2287 O O . GLN A 1 293 ? 15.041 -0.321 -22.910 1.00 98.50 293 GLN A O 1
ATOM 2292 N N . ILE A 1 294 ? 13.278 0.354 -21.692 1.00 98.50 294 ILE A N 1
ATOM 2293 C CA . ILE A 1 294 ? 12.293 0.358 -22.770 1.00 98.50 294 ILE A CA 1
ATOM 2294 C C . ILE A 1 294 ? 11.970 1.808 -23.128 1.00 98.50 294 ILE A C 1
ATOM 2296 O O . ILE A 1 294 ? 11.745 2.641 -22.250 1.00 98.50 294 ILE A O 1
ATOM 2300 N N . ALA A 1 295 ? 11.951 2.117 -24.425 1.00 98.19 295 ALA A N 1
ATOM 2301 C CA . ALA A 1 295 ? 11.531 3.429 -24.903 1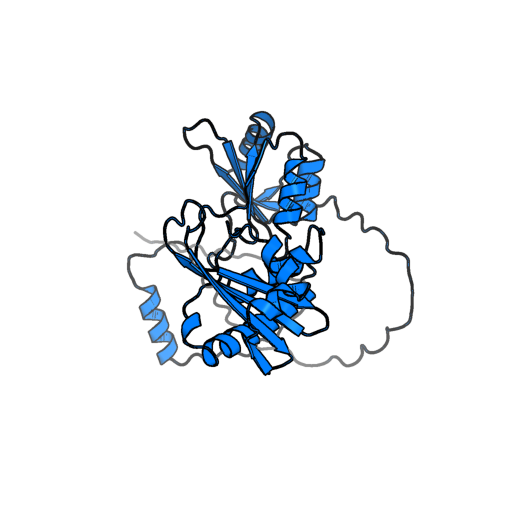.00 98.19 295 ALA A CA 1
ATOM 2302 C C . ALA A 1 295 ? 10.050 3.675 -24.566 1.00 98.19 295 ALA A C 1
ATOM 2304 O O . ALA A 1 295 ? 9.239 2.752 -24.612 1.00 98.19 295 ALA A O 1
ATOM 2305 N N . GLU A 1 296 ? 9.698 4.913 -24.219 1.00 97.31 296 GLU A N 1
ATOM 2306 C CA . GLU A 1 296 ? 8.354 5.280 -23.751 1.00 97.31 296 GLU A CA 1
ATOM 2307 C C . GLU A 1 296 ? 7.250 4.944 -24.766 1.00 97.31 296 GLU A C 1
ATOM 2309 O O . GLU A 1 296 ? 6.208 4.401 -24.397 1.00 97.31 296 GLU A O 1
ATOM 2314 N N . ASP A 1 297 ? 7.500 5.185 -26.055 1.00 97.69 297 ASP A N 1
ATOM 2315 C CA . ASP A 1 297 ? 6.582 4.843 -27.144 1.00 97.69 297 ASP A CA 1
ATOM 2316 C C . ASP A 1 297 ? 6.272 3.340 -27.173 1.00 97.69 297 ASP A C 1
ATOM 2318 O O . ASP A 1 297 ? 5.113 2.936 -27.249 1.00 97.69 297 ASP A O 1
ATOM 2322 N N . THR A 1 298 ? 7.295 2.506 -27.005 1.00 98.12 298 THR A N 1
ATOM 2323 C CA . THR A 1 298 ? 7.165 1.053 -26.919 1.00 98.12 298 THR A CA 1
ATOM 2324 C C . THR A 1 298 ? 6.470 0.649 -25.621 1.00 98.12 298 THR A C 1
ATOM 2326 O O . THR A 1 298 ? 5.522 -0.137 -25.654 1.00 98.12 298 THR A O 1
ATOM 2329 N N . ALA A 1 299 ? 6.886 1.209 -24.481 1.00 97.69 299 ALA A N 1
ATOM 2330 C CA . ALA A 1 299 ? 6.322 0.906 -23.170 1.00 97.69 299 ALA A CA 1
ATOM 2331 C C . ALA A 1 299 ? 4.813 1.190 -23.114 1.00 97.69 299 ALA A C 1
ATOM 2333 O O . ALA A 1 299 ? 4.060 0.372 -22.587 1.00 97.69 299 ALA A O 1
ATOM 2334 N N . SER A 1 300 ? 4.359 2.275 -23.749 1.00 95.75 300 SER A N 1
ATOM 2335 C CA . SER A 1 300 ? 2.943 2.660 -23.828 1.00 95.75 300 SER A CA 1
ATOM 2336 C C . SER A 1 300 ? 2.045 1.625 -24.524 1.00 95.75 300 SER A C 1
ATOM 2338 O O . SER A 1 300 ? 0.829 1.629 -24.327 1.00 95.75 300 SER A O 1
ATOM 2340 N N . THR A 1 301 ? 2.630 0.711 -25.306 1.00 97.19 301 THR A N 1
ATOM 2341 C CA . THR A 1 301 ? 1.911 -0.370 -26.001 1.00 97.19 301 THR A CA 1
ATOM 2342 C C . THR A 1 301 ? 1.889 -1.690 -25.227 1.00 97.19 301 THR A C 1
ATOM 2344 O O . THR A 1 301 ? 1.158 -2.608 -25.600 1.00 97.19 301 THR A O 1
ATOM 2347 N N . LEU A 1 302 ? 2.668 -1.809 -24.147 1.00 97.75 302 LEU A N 1
ATOM 2348 C CA . LEU A 1 302 ? 2.773 -3.034 -23.359 1.00 97.75 302 LEU A CA 1
ATOM 2349 C C . LEU A 1 302 ? 1.786 -3.005 -22.185 1.00 97.75 302 LEU A C 1
ATOM 2351 O O . LEU A 1 302 ? 1.865 -2.145 -21.308 1.00 97.75 302 LEU A O 1
ATOM 2355 N N . SER A 1 303 ? 0.903 -4.007 -22.127 1.00 97.00 303 SER A N 1
ATOM 2356 C CA . SER A 1 303 ? -0.124 -4.155 -21.079 1.00 97.00 303 SER A CA 1
ATOM 2357 C C . SER A 1 303 ? 0.398 -3.979 -19.636 1.00 97.00 303 SER A C 1
ATOM 2359 O O . SER A 1 303 ? -0.237 -3.243 -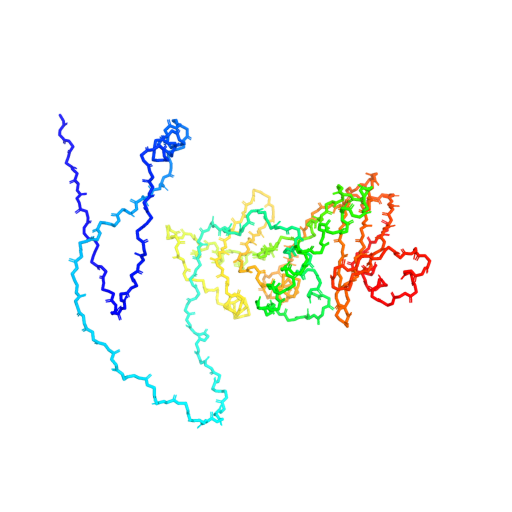18.881 1.00 97.00 303 SER A O 1
ATOM 2361 N N . PRO A 1 304 ? 1.539 -4.571 -19.219 1.00 97.12 304 PRO A N 1
ATOM 2362 C CA . PRO A 1 304 ? 2.041 -4.401 -17.850 1.00 97.12 304 PRO A CA 1
ATOM 2363 C C . PRO A 1 304 ? 2.322 -2.938 -17.479 1.00 97.12 304 PRO A C 1
ATOM 2365 O O . PRO A 1 304 ? 1.952 -2.490 -16.395 1.00 97.12 304 PRO A O 1
ATOM 2368 N N . PHE A 1 305 ? 2.920 -2.163 -18.391 1.00 97.31 305 PHE A N 1
ATOM 2369 C CA . PHE A 1 305 ? 3.173 -0.741 -18.154 1.00 97.31 305 PHE A CA 1
ATOM 2370 C C . PHE A 1 305 ? 1.882 0.073 -18.169 1.00 97.31 305 PHE A C 1
ATOM 2372 O O . PHE A 1 305 ? 1.723 0.951 -17.329 1.00 97.31 305 PHE A O 1
ATOM 2379 N N . GLN A 1 306 ? 0.929 -0.245 -19.050 1.00 95.94 306 GLN A N 1
ATOM 2380 C CA . GLN A 1 306 ? -0.384 0.408 -19.048 1.00 95.94 306 GLN A CA 1
ATOM 2381 C C . GLN A 1 306 ? -1.104 0.225 -17.707 1.00 95.94 306 GLN A C 1
ATOM 2383 O O . GLN A 1 306 ? -1.621 1.196 -17.161 1.00 95.94 306 GLN A O 1
ATOM 2388 N N . LYS A 1 307 ? -1.088 -0.987 -17.135 1.00 94.50 307 LYS A N 1
ATOM 2389 C CA . LYS A 1 307 ? -1.657 -1.241 -15.802 1.00 94.50 307 LYS A CA 1
ATOM 2390 C C . LYS A 1 307 ? -0.981 -0.382 -14.738 1.00 94.50 307 LYS A C 1
ATOM 2392 O O . LYS A 1 307 ? -1.674 0.299 -13.992 1.00 94.50 307 LYS A O 1
ATOM 2397 N N . LEU A 1 308 ? 0.352 -0.352 -14.705 1.00 94.88 308 LEU A N 1
ATOM 2398 C CA . LEU A 1 308 ? 1.093 0.488 -13.759 1.00 94.88 308 LEU A CA 1
ATOM 2399 C C . LEU A 1 308 ? 0.765 1.976 -13.923 1.00 94.88 308 LEU A C 1
ATOM 2401 O O . LEU A 1 308 ? 0.566 2.673 -12.929 1.00 94.88 308 LEU A O 1
ATOM 2405 N N . LEU A 1 309 ? 0.626 2.454 -15.159 1.00 93.38 309 LEU A N 1
ATOM 2406 C CA . LEU A 1 309 ? 0.249 3.838 -15.429 1.00 93.38 309 LEU A CA 1
ATOM 2407 C C . LEU A 1 309 ? -1.162 4.184 -14.926 1.00 93.38 309 LEU A C 1
ATOM 2409 O O . LEU A 1 309 ? -1.401 5.333 -14.581 1.00 93.38 309 LEU A O 1
ATOM 2413 N N . LEU A 1 310 ? -2.077 3.214 -14.841 1.00 89.94 310 LEU A N 1
ATOM 2414 C CA . LEU A 1 310 ? -3.432 3.419 -14.313 1.00 89.94 310 LEU A CA 1
ATOM 2415 C C . LEU A 1 310 ? -3.497 3.407 -12.779 1.00 89.94 310 LEU A C 1
ATOM 2417 O O . LEU A 1 310 ? -4.398 4.007 -12.200 1.00 89.94 310 LEU A O 1
ATOM 2421 N N . THR A 1 311 ? -2.556 2.733 -12.114 1.00 84.38 311 THR A N 1
ATOM 2422 C CA . THR A 1 311 ? -2.554 2.594 -10.641 1.00 84.38 311 THR A CA 1
ATOM 2423 C C . THR A 1 311 ? -2.180 3.871 -9.906 1.00 84.38 311 THR A C 1
ATOM 2425 O O . THR A 1 311 ? -2.536 4.048 -8.743 1.00 84.38 311 THR A O 1
ATOM 2428 N N . ARG A 1 312 ? -1.500 4.785 -10.596 1.00 71.44 312 ARG A N 1
ATOM 2429 C CA . ARG A 1 312 ? -1.301 6.148 -10.140 1.00 71.44 312 ARG A CA 1
ATOM 2430 C C . ARG A 1 312 ? -1.805 7.100 -11.214 1.00 71.44 312 ARG A C 1
ATOM 2432 O O . ARG A 1 312 ? -1.204 7.197 -12.269 1.00 71.44 312 ARG A O 1
ATOM 2439 N N . PRO A 1 313 ? -2.877 7.833 -10.942 1.00 57.06 313 PRO A N 1
ATOM 2440 C CA . PRO A 1 313 ? -3.092 9.157 -11.492 1.00 57.06 313 PRO A CA 1
ATOM 2441 C C . PRO A 1 313 ? -1.846 10.045 -11.682 1.00 57.06 313 PRO A C 1
ATOM 2443 O O . PRO A 1 313 ? -1.489 10.808 -10.790 1.00 57.06 313 PRO A O 1
ATOM 2446 N N . TRP A 1 314 ? -1.170 9.976 -12.827 1.00 56.56 314 TRP A N 1
ATOM 2447 C CA . TRP A 1 314 ? -0.073 10.893 -13.158 1.00 56.56 314 TRP A CA 1
ATOM 2448 C C . TRP A 1 314 ? -0.635 12.106 -13.927 1.00 56.56 314 TRP A C 1
ATOM 2450 O O . TRP A 1 314 ? -0.442 12.193 -15.142 1.00 56.56 314 TRP A O 1
ATOM 2460 N N . TRP A 1 315 ? -1.409 12.980 -13.272 1.00 43.94 315 TRP A N 1
ATOM 2461 C CA . TRP A 1 315 ? -2.043 14.150 -13.911 1.00 43.94 315 TRP A CA 1
ATOM 2462 C C . TRP A 1 315 ? -1.528 15.493 -13.404 1.00 43.94 315 TRP A C 1
ATOM 2464 O O . TRP A 1 315 ? -1.293 15.620 -12.185 1.00 43.94 315 TRP A O 1
#

Secondary structure (DSSP, 8-state):
-PPP-----------S----PPP----HHHHHHHHHHT--TT--S--------PPP------------------------GGGS--EEEET-----SS--HHHHHHHHHHHTT---SB--HHHHHHHHHHHHHHHHHHHHH-GGGTT-----SB-TTEEEEEE-HHHHHHHHHHHTSS-SEEE---S-HHHHHHHHHTT--EEEEE--SSS--EEEEE--TTB-HHHHHHHHHTSTTEEEEE-BPPS--SEEEEEEETTEEEEEEEEEESSGGGT-SEEEEEEEEEETTEEEEE-HHHHTTSHHHHHHHHHS---